Protein AF-A0A965MQT6-F1 (afdb_monomer_lite)

Foldseek 3Di:
DQPPQPAKEWEAEPPDPLRVVVVVLCVVPVVNVVRYDYDYQDQDPVPSHGDVVVVVLCVVLVDDDPAPGWMAHDSNPDIQHDPRVVVVSVVVVVVVVVVVVPDDDDPVVCPVPDDPVPPPPDPDPVCPPPVVVVDPPDDDPDPDDDDDDDDDDDDPDPDPVVVVVVVVVVVVVVVVVVPDDPDPDPPDFDQPPPPRDTDDD

Structure (mmCIF, N/CA/C/O backbone):
data_AF-A0A965MQT6-F1
#
_entry.id   AF-A0A965MQT6-F1
#
loop_
_atom_site.group_PDB
_atom_site.id
_atom_site.type_symbol
_atom_site.label_atom_id
_atom_site.label_alt_id
_atom_site.label_comp_id
_atom_site.label_asym_id
_atom_site.label_entity_id
_atom_site.label_seq_id
_atom_site.pdbx_PDB_ins_code
_atom_site.Cartn_x
_atom_site.Cartn_y
_atom_site.Cartn_z
_atom_site.occupancy
_atom_site.B_iso_or_equiv
_atom_site.auth_seq_id
_atom_site.auth_comp_id
_atom_site.auth_asym_id
_atom_site.auth_atom_id
_atom_site.pdbx_PDB_model_num
ATOM 1 N N . MET A 1 1 ? 10.937 -20.640 -11.759 1.00 45.28 1 MET A N 1
ATOM 2 C CA . MET A 1 1 ? 10.689 -19.194 -11.569 1.00 45.28 1 MET A CA 1
ATOM 3 C C . MET A 1 1 ? 9.285 -18.972 -10.988 1.00 45.28 1 MET A C 1
ATOM 5 O O . MET A 1 1 ? 8.482 -18.285 -11.592 1.00 45.28 1 MET A O 1
ATOM 9 N N . GLN A 1 2 ? 8.959 -19.598 -9.849 1.00 44.59 2 GLN A N 1
ATOM 10 C CA . GLN A 1 2 ? 7.618 -19.527 -9.230 1.00 44.59 2 GLN A CA 1
ATOM 11 C C . GLN A 1 2 ? 7.626 -18.850 -7.846 1.00 44.59 2 GLN A C 1
ATOM 13 O O . GLN A 1 2 ? 6.570 -18.665 -7.264 1.00 44.59 2 GLN A O 1
ATOM 18 N N . SER A 1 3 ? 8.789 -18.442 -7.323 1.00 53.69 3 SER A N 1
ATOM 19 C CA . SER A 1 3 ? 8.903 -17.891 -5.962 1.00 53.69 3 SER A CA 1
ATOM 20 C C . SER A 1 3 ? 8.876 -16.360 -5.885 1.00 53.69 3 SER A C 1
ATOM 22 O O . SER A 1 3 ? 8.921 -15.806 -4.795 1.00 53.69 3 SER A O 1
ATOM 24 N N . THR A 1 4 ? 8.849 -15.645 -7.014 1.00 57.25 4 THR A N 1
ATOM 25 C CA . THR A 1 4 ? 8.908 -14.169 -7.027 1.00 57.25 4 THR A CA 1
ATOM 26 C C . THR A 1 4 ? 7.553 -13.496 -6.820 1.00 57.25 4 THR A C 1
ATOM 28 O O . THR A 1 4 ? 7.528 -12.313 -6.500 1.00 57.25 4 THR A O 1
ATOM 31 N N . PHE A 1 5 ? 6.446 -14.233 -6.962 1.00 63.12 5 PHE A N 1
ATOM 32 C CA . PHE A 1 5 ? 5.081 -13.706 -6.826 1.00 63.12 5 PHE A CA 1
ATOM 33 C C . PHE A 1 5 ? 4.328 -14.227 -5.594 1.00 63.12 5 PHE A C 1
ATOM 35 O O . PHE A 1 5 ? 3.137 -13.977 -5.445 1.00 63.12 5 PHE A O 1
ATOM 42 N N . GLU A 1 6 ? 5.011 -14.933 -4.689 1.00 69.56 6 GLU A N 1
ATOM 43 C CA . GLU A 1 6 ? 4.422 -15.381 -3.416 1.00 69.56 6 GLU A CA 1
ATOM 44 C C . GLU A 1 6 ? 3.966 -14.192 -2.551 1.00 69.56 6 GLU A C 1
ATOM 46 O O . GLU A 1 6 ? 3.060 -14.300 -1.729 1.00 69.56 6 GLU A O 1
ATOM 51 N N . LYS A 1 7 ? 4.577 -13.029 -2.785 1.00 81.56 7 LYS A N 1
ATOM 52 C CA . LYS A 1 7 ? 4.224 -11.749 -2.186 1.00 81.56 7 LYS A CA 1
ATOM 53 C C . LYS A 1 7 ? 3.665 -10.805 -3.248 1.00 81.56 7 LYS A C 1
ATOM 55 O O . LYS A 1 7 ? 4.167 -10.818 -4.375 1.00 81.56 7 LYS A O 1
ATOM 60 N N . PRO A 1 8 ? 2.679 -9.960 -2.903 1.00 86.12 8 PRO A N 1
ATOM 61 C CA . PRO A 1 8 ? 2.163 -8.969 -3.832 1.00 86.12 8 PRO A CA 1
ATOM 62 C C . PRO A 1 8 ? 3.276 -8.007 -4.261 1.00 86.12 8 PRO A C 1
ATOM 64 O O . PRO A 1 8 ? 4.073 -7.536 -3.444 1.00 86.12 8 PRO A O 1
ATOM 67 N N . VAL A 1 9 ? 3.338 -7.720 -5.558 1.00 87.81 9 VAL A N 1
ATOM 68 C CA . VAL A 1 9 ? 4.377 -6.867 -6.143 1.00 87.81 9 VAL A CA 1
ATOM 69 C C . VAL A 1 9 ? 3.787 -5.494 -6.419 1.00 87.81 9 VAL A C 1
ATOM 71 O O . VAL A 1 9 ? 2.811 -5.371 -7.156 1.00 87.81 9 VAL A O 1
ATOM 74 N N . LEU A 1 10 ? 4.386 -4.460 -5.836 1.00 88.44 10 LEU A N 1
ATOM 75 C CA . LEU A 1 10 ? 4.066 -3.068 -6.109 1.00 88.44 10 LEU A CA 1
ATOM 76 C C . LEU A 1 10 ? 5.063 -2.506 -7.111 1.00 88.44 10 LEU A C 1
ATOM 78 O O . LEU A 1 10 ? 6.265 -2.429 -6.853 1.00 88.44 10 LEU A O 1
ATOM 82 N N . VAL A 1 11 ? 4.522 -2.039 -8.220 1.00 88.62 11 VAL A N 1
ATOM 83 C CA . VAL A 1 11 ? 5.253 -1.371 -9.278 1.00 88.62 11 VAL A CA 1
ATOM 84 C C . VAL A 1 11 ? 4.998 0.130 -9.148 1.00 88.62 11 VAL A C 1
ATOM 86 O O . VAL A 1 11 ? 3.849 0.577 -9.211 1.00 88.62 11 VAL A O 1
ATOM 89 N N . TYR A 1 12 ? 6.063 0.901 -8.920 1.00 89.31 12 TYR A N 1
ATOM 90 C CA . TYR A 1 12 ? 5.990 2.339 -8.656 1.00 89.31 12 TYR A CA 1
ATOM 91 C C . TYR A 1 12 ? 7.066 3.124 -9.422 1.00 89.31 12 TYR A C 1
ATOM 93 O O . TYR A 1 12 ? 7.976 2.549 -10.017 1.00 89.31 12 TYR A O 1
ATOM 101 N N . SER A 1 13 ? 6.916 4.447 -9.432 1.00 88.81 13 SER A N 1
ATOM 102 C CA . SER A 1 13 ? 7.854 5.411 -10.015 1.00 88.81 13 SER A CA 1
ATOM 103 C C . SER A 1 13 ? 7.934 6.630 -9.100 1.00 88.81 13 SER A C 1
ATOM 105 O O . SER A 1 13 ? 6.902 7.082 -8.591 1.00 88.81 13 SER A O 1
ATOM 107 N N . ASP A 1 14 ? 9.131 7.176 -8.901 1.00 85.25 14 ASP A N 1
ATOM 108 C CA . ASP A 1 14 ? 9.384 8.316 -8.017 1.00 85.25 14 ASP A CA 1
ATOM 109 C C . ASP A 1 14 ? 8.853 9.633 -8.608 1.00 85.25 14 ASP A C 1
ATOM 111 O O . ASP A 1 14 ? 8.497 10.560 -7.872 1.00 85.25 14 ASP A O 1
ATOM 115 N N . PHE A 1 15 ? 8.720 9.705 -9.937 1.00 85.81 15 PHE A N 1
ATOM 116 C CA . PHE A 1 15 ? 8.202 10.878 -10.650 1.00 85.81 15 PHE A CA 1
ATOM 117 C C . PHE A 1 15 ? 6.671 10.995 -10.614 1.00 85.81 15 PHE A C 1
ATOM 119 O O . PHE A 1 15 ? 6.122 12.045 -10.953 1.00 85.81 15 PHE A O 1
ATOM 126 N N . CYS A 1 16 ? 5.958 9.937 -10.221 1.00 86.38 16 CYS A N 1
ATOM 127 C CA . CYS A 1 16 ? 4.499 9.923 -10.213 1.00 86.38 16 CYS A CA 1
ATOM 128 C C . CYS A 1 16 ? 3.936 10.427 -8.874 1.00 86.38 16 CYS A C 1
ATOM 130 O O . CYS A 1 16 ? 4.157 9.830 -7.819 1.00 86.38 16 CYS A O 1
ATOM 132 N N . THR A 1 17 ? 3.122 11.485 -8.915 1.00 88.88 17 THR A N 1
ATOM 133 C CA . THR A 1 17 ? 2.460 12.057 -7.727 1.00 88.88 17 THR A CA 1
ATOM 134 C C . THR A 1 17 ? 1.514 11.063 -7.049 1.00 88.88 17 THR A C 1
ATOM 136 O O . THR A 1 17 ? 1.478 10.968 -5.823 1.00 88.88 17 THR A O 1
ATOM 139 N N . TYR A 1 18 ? 0.790 10.254 -7.828 1.00 89.69 18 TYR A N 1
ATOM 140 C CA . TYR A 1 18 ? -0.079 9.206 -7.288 1.00 89.69 18 TYR A CA 1
ATOM 141 C C . TYR A 1 18 ? 0.720 8.115 -6.567 1.00 89.69 18 TYR A C 1
ATOM 143 O O . TYR A 1 18 ? 0.281 7.621 -5.532 1.00 89.69 18 TYR A O 1
ATOM 151 N N . CYS A 1 19 ? 1.923 7.786 -7.049 1.00 87.88 19 CYS A N 1
ATOM 152 C CA . CYS A 1 19 ? 2.807 6.834 -6.373 1.00 87.88 19 CYS A CA 1
ATOM 153 C C . CYS A 1 19 ? 3.321 7.376 -5.039 1.00 87.88 19 CYS A C 1
ATOM 155 O O . CYS A 1 19 ? 3.399 6.625 -4.072 1.00 87.88 19 CYS A O 1
ATOM 157 N N . GLN A 1 20 ? 3.614 8.676 -4.958 1.00 89.56 20 GLN A N 1
ATOM 158 C CA . GLN A 1 20 ? 4.015 9.321 -3.705 1.00 89.56 20 GLN A CA 1
ATOM 159 C C . GLN A 1 20 ? 2.882 9.294 -2.672 1.00 89.56 20 GLN A C 1
ATOM 161 O O . GLN A 1 20 ? 3.111 8.945 -1.514 1.00 89.56 20 GLN A O 1
ATOM 166 N N . ASN A 1 21 ? 1.645 9.571 -3.096 1.00 90.12 21 ASN A N 1
ATOM 167 C CA . ASN A 1 21 ? 0.469 9.460 -2.228 1.00 90.12 21 ASN A CA 1
ATOM 168 C C . ASN A 1 21 ? 0.255 8.017 -1.753 1.00 90.12 21 ASN A C 1
ATOM 170 O O . ASN A 1 21 ? 0.011 7.775 -0.572 1.00 90.12 21 ASN A O 1
ATOM 174 N N . PHE A 1 22 ? 0.399 7.049 -2.658 1.00 89.69 22 PHE A N 1
ATOM 175 C CA . PHE A 1 22 ? 0.310 5.628 -2.335 1.00 89.69 22 PHE A CA 1
ATOM 176 C C . PHE A 1 22 ? 1.401 5.199 -1.340 1.00 89.69 22 PHE A C 1
ATOM 178 O O . PHE A 1 22 ? 1.128 4.490 -0.373 1.00 89.69 22 PHE A O 1
ATOM 185 N N . ALA A 1 23 ? 2.633 5.682 -1.521 1.00 88.00 23 ALA A N 1
ATOM 186 C CA . ALA A 1 23 ? 3.735 5.443 -0.598 1.00 88.00 23 ALA A CA 1
ATOM 187 C C . ALA A 1 23 ? 3.470 6.055 0.786 1.00 88.00 23 ALA A C 1
ATOM 189 O O . ALA A 1 23 ? 3.723 5.397 1.794 1.00 88.00 23 ALA A O 1
ATOM 190 N N . ALA A 1 24 ? 2.914 7.269 0.853 1.00 89.38 24 ALA A N 1
ATOM 191 C CA . ALA A 1 24 ? 2.539 7.905 2.114 1.00 89.38 24 ALA A CA 1
ATOM 192 C C . ALA A 1 24 ? 1.484 7.087 2.880 1.00 89.38 24 ALA A C 1
ATOM 194 O O . ALA A 1 24 ? 1.631 6.881 4.084 1.00 89.38 24 ALA A O 1
ATOM 195 N N . LEU A 1 25 ? 0.469 6.561 2.183 1.00 87.88 25 LEU A N 1
ATOM 196 C CA . LEU A 1 25 ? -0.537 5.668 2.771 1.00 87.88 25 LEU A CA 1
ATOM 197 C C . LEU A 1 25 ? 0.075 4.347 3.254 1.00 87.88 25 LEU A C 1
ATOM 199 O O . LEU A 1 25 ? -0.229 3.886 4.352 1.00 87.88 25 LEU A O 1
ATOM 203 N N . LEU A 1 26 ? 0.989 3.756 2.482 1.00 86.94 26 LEU A N 1
ATOM 204 C CA . LEU A 1 26 ? 1.680 2.530 2.885 1.00 86.94 26 LEU A CA 1
ATOM 205 C C . LEU A 1 26 ? 2.557 2.714 4.130 1.00 86.94 26 LEU A C 1
ATOM 207 O O . LEU A 1 26 ? 2.644 1.805 4.951 1.00 86.94 26 LEU A O 1
ATOM 211 N N . VAL A 1 27 ? 3.212 3.867 4.289 1.00 88.06 27 VAL A N 1
ATOM 212 C CA . VAL A 1 27 ? 4.050 4.156 5.468 1.00 88.06 27 VAL A CA 1
ATOM 213 C C . VAL A 1 27 ? 3.217 4.225 6.751 1.00 88.06 27 VAL A C 1
ATOM 215 O O . VAL A 1 27 ? 3.699 3.824 7.809 1.00 88.06 27 VAL A O 1
ATOM 218 N N . GLN A 1 28 ? 1.960 4.667 6.669 1.00 88.75 28 GLN A N 1
ATOM 219 C CA . GLN A 1 28 ? 1.046 4.686 7.817 1.00 88.75 28 GLN A CA 1
ATOM 220 C C . GLN A 1 28 ? 0.664 3.273 8.294 1.00 88.75 28 GLN A C 1
ATOM 222 O O . GLN A 1 28 ? 0.319 3.094 9.462 1.00 88.75 28 GLN A O 1
ATOM 227 N N . HIS A 1 29 ? 0.768 2.263 7.423 1.00 86.81 29 HIS A N 1
ATOM 228 C CA . HIS A 1 29 ? 0.383 0.878 7.698 1.00 86.81 29 HIS A CA 1
ATOM 229 C C . HIS A 1 29 ? 1.567 -0.091 7.495 1.00 86.81 29 HIS A C 1
ATOM 231 O O . HIS A 1 29 ? 1.622 -0.817 6.495 1.00 86.81 29 HIS A O 1
ATOM 237 N N . PRO A 1 30 ? 2.514 -0.160 8.455 1.00 84.06 30 PRO A N 1
ATOM 238 C CA . PRO A 1 30 ? 3.749 -0.938 8.309 1.00 84.06 30 PRO A CA 1
ATOM 239 C C . PRO A 1 30 ? 3.514 -2.448 8.151 1.00 84.06 30 PRO A C 1
ATOM 241 O O . PRO A 1 30 ? 4.303 -3.119 7.490 1.00 84.06 30 PRO A O 1
ATOM 244 N N . GLU A 1 31 ? 2.422 -2.976 8.713 1.00 84.31 31 GLU A N 1
ATOM 245 C CA . GLU A 1 31 ? 2.032 -4.392 8.608 1.00 84.31 31 GLU A CA 1
ATOM 246 C C . GLU A 1 31 ? 1.798 -4.812 7.151 1.00 84.31 31 GLU A C 1
ATOM 248 O O . GLU A 1 31 ? 2.265 -5.864 6.720 1.00 84.31 31 GLU A O 1
ATOM 253 N N . ILE A 1 32 ? 1.129 -3.957 6.373 1.00 83.88 32 ILE A N 1
ATOM 254 C CA . ILE A 1 32 ? 0.830 -4.221 4.963 1.00 83.88 32 ILE A CA 1
ATOM 255 C C . ILE A 1 32 ? 2.089 -3.970 4.120 1.00 83.88 32 ILE A C 1
ATOM 257 O O . ILE A 1 32 ? 2.408 -4.733 3.213 1.00 83.88 32 ILE A O 1
ATOM 261 N N . LEU A 1 33 ? 2.875 -2.944 4.466 1.00 83.38 33 LEU A N 1
ATOM 262 C CA . LEU A 1 33 ? 4.110 -2.592 3.762 1.00 83.38 33 LEU A CA 1
ATOM 263 C C . LEU A 1 33 ? 5.140 -3.733 3.728 1.00 83.38 33 LEU A C 1
ATOM 265 O O . LEU A 1 33 ? 5.806 -3.903 2.709 1.00 83.38 33 LEU A O 1
ATOM 269 N N . GLN A 1 34 ? 5.273 -4.510 4.807 1.00 82.75 34 GLN A N 1
ATOM 270 C CA . GLN A 1 34 ? 6.212 -5.642 4.877 1.00 82.75 34 GLN A CA 1
ATOM 271 C C . GLN A 1 34 ? 5.826 -6.817 3.967 1.00 82.75 34 GLN A C 1
ATOM 273 O O . GLN A 1 34 ? 6.667 -7.666 3.657 1.00 82.75 34 GLN A O 1
ATOM 278 N N . GLN A 1 35 ? 4.565 -6.875 3.540 1.00 83.81 35 GLN A N 1
ATOM 279 C CA . GLN A 1 35 ? 4.063 -7.936 2.676 1.00 83.81 35 GLN A CA 1
ATOM 280 C C . GLN A 1 35 ? 4.374 -7.670 1.201 1.00 83.81 35 GLN A C 1
ATOM 282 O O . GLN A 1 35 ? 4.434 -8.627 0.436 1.00 83.81 35 GLN A O 1
ATOM 287 N N . PHE A 1 36 ? 4.632 -6.420 0.796 1.00 84.56 36 PHE A N 1
ATOM 288 C CA . PHE A 1 36 ? 4.914 -6.094 -0.604 1.00 84.56 36 PHE A CA 1
ATOM 289 C C . PHE A 1 36 ? 6.383 -6.231 -0.985 1.00 84.56 36 PHE A C 1
ATOM 291 O O . PHE A 1 36 ? 7.289 -5.814 -0.261 1.00 84.56 36 PHE A O 1
ATOM 298 N N . VAL A 1 37 ? 6.603 -6.689 -2.215 1.00 86.50 37 VAL A N 1
ATOM 299 C CA . VAL A 1 37 ? 7.857 -6.487 -2.945 1.00 86.50 37 VAL A CA 1
ATOM 300 C C . VAL A 1 37 ? 7.712 -5.219 -3.780 1.00 86.50 37 VAL A C 1
ATOM 302 O O . VAL A 1 37 ? 6.790 -5.115 -4.581 1.00 86.50 37 VAL A O 1
ATOM 305 N N . LYS A 1 38 ? 8.599 -4.240 -3.593 1.00 87.12 38 LYS A N 1
ATOM 306 C CA . LYS A 1 38 ? 8.527 -2.948 -4.288 1.00 87.12 38 LYS A CA 1
ATOM 307 C C . LYS A 1 38 ? 9.536 -2.906 -5.425 1.00 87.12 38 LYS A C 1
ATOM 309 O O . LYS A 1 38 ? 10.698 -3.249 -5.219 1.00 87.12 38 LYS A O 1
ATOM 314 N N . ILE A 1 39 ? 9.101 -2.466 -6.597 1.00 85.88 39 ILE A N 1
ATOM 315 C CA . ILE A 1 39 ? 9.939 -2.376 -7.791 1.00 85.88 39 ILE A CA 1
ATOM 316 C C . ILE A 1 39 ? 9.772 -0.996 -8.399 1.00 85.88 39 ILE A C 1
ATOM 318 O O . ILE A 1 39 ? 8.663 -0.599 -8.762 1.00 85.88 39 ILE A O 1
ATOM 322 N N . ASN A 1 40 ? 10.894 -0.291 -8.503 1.00 86.94 40 ASN A N 1
ATOM 323 C CA . ASN A 1 40 ? 10.958 0.981 -9.195 1.00 86.94 40 ASN A CA 1
ATOM 324 C C . ASN A 1 40 ? 11.138 0.739 -10.707 1.00 86.94 40 ASN A C 1
ATOM 326 O O . ASN A 1 40 ? 11.924 -0.123 -11.104 1.00 86.94 40 ASN A O 1
ATOM 330 N N . ILE A 1 41 ? 10.396 1.470 -11.542 1.00 84.62 41 ILE A N 1
ATOM 331 C CA . ILE A 1 41 ? 10.503 1.443 -13.014 1.00 84.62 41 ILE A CA 1
ATOM 332 C C . ILE A 1 41 ? 11.298 2.639 -13.559 1.00 84.62 41 ILE A C 1
ATOM 334 O O . ILE A 1 41 ? 11.440 2.791 -14.776 1.00 84.62 41 ILE A O 1
ATOM 338 N N . ASP A 1 42 ? 11.777 3.521 -12.689 1.00 81.56 42 ASP A N 1
ATOM 339 C CA . ASP A 1 42 ? 12.504 4.708 -13.108 1.00 81.56 42 ASP A CA 1
ATOM 340 C C . ASP A 1 42 ? 13.769 4.350 -13.887 1.00 81.56 42 ASP A C 1
ATOM 342 O O . ASP A 1 42 ? 14.362 3.280 -13.737 1.00 81.56 42 ASP A O 1
ATOM 346 N N . ILE A 1 43 ? 14.141 5.254 -14.789 1.00 78.62 43 ILE A N 1
ATOM 347 C CA . ILE A 1 43 ? 15.320 5.086 -15.627 1.00 78.62 43 ILE A CA 1
ATOM 348 C C . ILE A 1 43 ? 16.545 5.342 -14.758 1.00 78.62 43 ILE A C 1
ATOM 350 O O . ILE A 1 43 ? 16.698 6.431 -14.199 1.00 78.62 43 ILE A O 1
ATOM 354 N N . ASP A 1 44 ? 17.438 4.359 -14.690 1.00 76.38 44 ASP A N 1
ATOM 355 C CA . ASP A 1 44 ? 18.718 4.534 -14.024 1.00 76.38 44 ASP A CA 1
ATOM 356 C C . ASP A 1 44 ? 19.554 5.552 -14.810 1.00 76.38 44 ASP A C 1
ATOM 358 O O . ASP A 1 44 ? 19.887 5.344 -15.978 1.00 76.38 44 ASP A O 1
ATOM 362 N N . LEU A 1 45 ? 19.931 6.655 -14.159 1.00 72.06 45 LEU A N 1
ATOM 363 C CA . LEU A 1 45 ? 20.728 7.738 -14.759 1.00 72.06 45 LEU A CA 1
ATOM 364 C C . LEU A 1 45 ? 22.081 7.253 -15.313 1.00 72.06 45 LEU A C 1
ATOM 366 O O . LEU A 1 45 ? 22.653 7.886 -16.197 1.00 72.06 45 LEU A O 1
ATOM 370 N N . SER A 1 46 ? 22.591 6.139 -14.788 1.00 73.25 46 SER A N 1
ATOM 371 C CA . SER A 1 46 ? 23.886 5.548 -15.133 1.00 73.25 46 SER A CA 1
ATOM 372 C C . SER A 1 46 ? 23.851 4.759 -16.444 1.00 73.25 46 SER A C 1
ATOM 374 O O . SER A 1 46 ? 24.798 4.804 -17.224 1.00 73.25 46 SER A O 1
ATOM 376 N N . THR A 1 47 ? 22.775 4.006 -16.666 1.00 74.69 47 THR A N 1
ATOM 377 C CA . THR A 1 47 ? 22.620 3.050 -17.773 1.00 74.69 47 THR A CA 1
ATOM 378 C C . THR A 1 47 ? 21.671 3.563 -18.849 1.00 74.69 47 THR A C 1
ATOM 380 O O . THR A 1 47 ? 21.723 3.076 -19.971 1.00 74.69 47 THR A O 1
ATOM 383 N N . GLY A 1 48 ? 20.818 4.545 -18.536 1.00 72.50 48 GLY A N 1
ATOM 384 C CA . GLY A 1 48 ? 19.803 5.076 -19.452 1.00 72.50 48 GLY A CA 1
ATOM 385 C C . GLY A 1 48 ? 18.660 4.098 -19.749 1.00 72.50 48 GLY A C 1
ATOM 386 O O . GLY A 1 48 ? 17.723 4.450 -20.463 1.00 72.50 48 GLY A O 1
ATOM 387 N N . ASP A 1 49 ? 18.715 2.903 -19.162 1.00 74.69 49 ASP A N 1
ATOM 388 C CA . ASP A 1 49 ? 17.771 1.814 -19.352 1.00 74.69 49 ASP A CA 1
ATOM 389 C C . ASP A 1 49 ? 16.929 1.596 -18.095 1.00 74.69 49 ASP A C 1
ATOM 391 O O . ASP A 1 49 ? 17.344 1.877 -16.968 1.00 74.69 49 ASP A O 1
ATOM 395 N N . ARG A 1 50 ? 15.723 1.061 -18.298 1.00 80.38 50 ARG A N 1
ATOM 396 C CA . ARG A 1 50 ? 14.868 0.604 -17.199 1.00 80.38 50 ARG A CA 1
ATOM 397 C C . ARG A 1 50 ? 15.411 -0.698 -16.601 1.00 80.38 50 ARG A C 1
ATOM 399 O O . ARG A 1 50 ? 15.970 -1.510 -17.347 1.00 80.38 50 ARG A O 1
ATOM 406 N N . PRO A 1 51 ? 15.172 -0.958 -15.306 1.00 80.69 51 PRO A N 1
ATOM 407 C CA . PRO A 1 51 ? 15.618 -2.183 -14.655 1.00 80.69 51 PRO A CA 1
ATOM 408 C C . PRO A 1 51 ? 15.151 -3.441 -15.398 1.00 80.69 51 PRO A C 1
ATOM 410 O O . PRO A 1 51 ? 13.975 -3.572 -15.741 1.00 80.69 51 PRO A O 1
ATOM 413 N N . GLN A 1 52 ? 16.055 -4.408 -15.598 1.00 80.62 52 GLN A N 1
ATOM 414 C CA . GLN A 1 52 ? 15.744 -5.671 -16.291 1.00 80.62 52 GLN A CA 1
ATOM 415 C C . GLN A 1 52 ? 14.601 -6.447 -15.619 1.00 80.62 52 GLN A C 1
ATOM 417 O O . GLN A 1 52 ? 13.757 -7.020 -16.306 1.00 80.62 52 GLN A O 1
ATOM 422 N N . MET A 1 53 ? 14.501 -6.340 -14.291 1.00 79.25 53 MET A N 1
ATOM 423 C CA . MET A 1 53 ? 13.415 -6.904 -13.485 1.00 79.25 53 MET A CA 1
ATOM 424 C C . MET A 1 53 ? 12.020 -6.495 -13.979 1.00 79.25 53 MET A C 1
ATOM 426 O O . MET A 1 53 ? 11.084 -7.285 -13.892 1.00 79.25 53 MET A O 1
ATOM 430 N N . PHE A 1 54 ? 11.864 -5.283 -14.523 1.00 81.69 54 PHE A N 1
ATOM 431 C CA . PHE A 1 54 ? 10.590 -4.826 -15.078 1.00 81.69 54 PHE A CA 1
ATOM 432 C C . PHE A 1 54 ? 10.222 -5.577 -16.364 1.00 81.69 54 PHE A C 1
ATOM 434 O O . PHE A 1 54 ? 9.073 -5.982 -16.539 1.00 81.69 54 PHE A O 1
ATOM 441 N N . TYR A 1 55 ? 11.194 -5.807 -17.249 1.00 82.81 55 TYR A N 1
ATOM 442 C CA . TYR A 1 55 ? 10.972 -6.568 -18.480 1.00 82.81 55 TYR A CA 1
ATOM 443 C C . TYR A 1 55 ? 10.701 -8.043 -18.196 1.00 82.81 55 TYR A C 1
ATOM 445 O O . TYR A 1 55 ? 9.846 -8.645 -18.844 1.00 82.81 55 TYR A O 1
ATOM 453 N N . ASP A 1 56 ? 11.391 -8.618 -17.214 1.00 83.44 56 ASP A N 1
ATOM 454 C CA . ASP A 1 56 ? 11.163 -10.000 -16.795 1.00 83.44 56 ASP A CA 1
ATOM 455 C C . ASP A 1 56 ? 9.771 -10.171 -16.180 1.00 83.44 56 ASP A C 1
ATOM 457 O O . ASP A 1 56 ? 9.086 -11.152 -16.471 1.00 83.44 56 ASP A O 1
ATOM 461 N N . LEU A 1 57 ? 9.299 -9.178 -15.420 1.00 81.44 57 LEU A N 1
ATOM 462 C CA . LEU A 1 57 ? 7.928 -9.149 -14.916 1.00 81.44 57 LEU A CA 1
ATOM 463 C C . LEU A 1 57 ? 6.887 -9.052 -16.025 1.00 81.44 57 LEU A C 1
ATOM 465 O O . LEU A 1 57 ? 5.921 -9.809 -16.005 1.00 81.44 57 LEU A O 1
ATOM 469 N N . GLN A 1 58 ? 7.080 -8.165 -17.002 1.00 81.94 58 GLN A N 1
ATOM 470 C CA . GLN A 1 58 ? 6.158 -8.055 -18.135 1.00 81.94 58 GLN A CA 1
ATOM 471 C C . GLN A 1 58 ? 6.075 -9.358 -18.934 1.00 81.94 58 GLN A C 1
ATOM 473 O O . GLN A 1 58 ? 4.985 -9.766 -19.3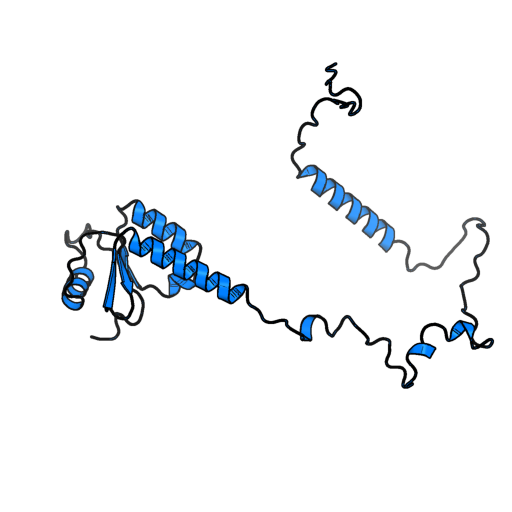23 1.00 81.94 58 GLN A O 1
ATOM 478 N N . LYS A 1 59 ? 7.209 -10.040 -19.138 1.00 83.19 59 LYS A N 1
ATOM 479 C CA . LYS A 1 59 ? 7.242 -11.352 -19.798 1.00 83.19 59 LYS A CA 1
ATOM 480 C C . LYS A 1 59 ? 6.555 -12.435 -18.972 1.00 83.19 59 LYS A C 1
ATOM 482 O O . LYS A 1 59 ? 5.895 -13.294 -19.541 1.00 83.19 59 LYS A O 1
ATOM 487 N N . ALA A 1 60 ? 6.727 -12.414 -17.652 1.00 81.56 60 ALA A N 1
ATOM 488 C CA . ALA A 1 60 ? 6.136 -13.408 -16.762 1.00 81.56 60 ALA A CA 1
ATOM 489 C C . ALA A 1 60 ? 4.614 -13.251 -16.621 1.00 81.56 60 ALA A C 1
ATOM 491 O O . ALA A 1 60 ? 3.918 -14.250 -16.473 1.00 81.56 60 ALA A O 1
ATOM 492 N N . LEU A 1 61 ? 4.110 -12.015 -16.667 1.00 78.25 61 LEU A N 1
ATOM 493 C CA . LEU A 1 61 ? 2.684 -11.701 -16.532 1.00 78.25 61 LEU A CA 1
ATOM 494 C C . LEU A 1 61 ? 1.927 -11.722 -17.867 1.00 78.25 61 LEU A C 1
ATOM 496 O O . LEU A 1 61 ? 0.703 -11.665 -17.856 1.00 78.25 61 LEU A O 1
ATOM 500 N N . ASP A 1 62 ? 2.642 -11.749 -18.997 1.00 80.06 62 ASP A N 1
ATOM 501 C CA . ASP A 1 62 ? 2.095 -11.561 -20.353 1.00 80.06 62 ASP A CA 1
ATOM 502 C C . ASP A 1 62 ? 1.170 -10.327 -20.462 1.00 80.06 62 ASP A C 1
ATOM 504 O O . ASP A 1 62 ? 0.222 -10.269 -21.245 1.00 80.06 62 ASP A O 1
ATOM 508 N N . PHE A 1 63 ? 1.439 -9.312 -19.633 1.00 79.19 63 PHE A N 1
ATOM 509 C CA . PHE A 1 63 ? 0.640 -8.099 -19.524 1.00 79.19 63 PHE A CA 1
ATOM 510 C C . PHE A 1 63 ? 1.527 -6.864 -19.630 1.00 79.19 63 PHE A C 1
ATOM 512 O O . PHE A 1 63 ? 2.543 -6.713 -18.942 1.00 79.19 63 PHE A O 1
ATOM 519 N N . LYS A 1 64 ? 1.110 -5.929 -20.485 1.00 82.19 64 LYS A N 1
ATOM 520 C CA . LYS A 1 64 ? 1.804 -4.659 -20.662 1.00 82.19 64 LYS A CA 1
ATOM 521 C C . LYS A 1 64 ? 1.303 -3.646 -19.639 1.00 82.19 64 LYS A C 1
ATOM 523 O O . LYS A 1 64 ? 0.253 -3.041 -19.816 1.00 82.19 64 LYS A O 1
ATOM 528 N N . ILE A 1 65 ? 2.111 -3.408 -18.611 1.00 81.00 65 ILE A N 1
ATOM 529 C CA . ILE A 1 65 ? 1.864 -2.348 -17.627 1.00 81.00 65 ILE A CA 1
ATOM 530 C C . ILE A 1 65 ? 2.014 -0.984 -18.321 1.00 81.00 65 ILE A C 1
ATOM 532 O O . ILE A 1 65 ? 3.128 -0.583 -18.670 1.00 81.00 65 ILE A O 1
ATOM 536 N N . SER A 1 66 ? 0.896 -0.295 -18.559 1.00 80.81 66 SER A N 1
ATOM 537 C CA . SER A 1 66 ? 0.848 1.048 -19.158 1.00 80.81 66 SER A CA 1
ATOM 538 C C . SER A 1 66 ? 0.806 2.173 -18.126 1.00 80.81 66 SER A C 1
ATOM 540 O O . SER A 1 66 ? 1.181 3.298 -18.449 1.00 80.81 66 SER A O 1
ATOM 542 N N . GLU A 1 67 ? 0.370 1.877 -16.900 1.00 83.88 67 GLU A N 1
ATOM 543 C CA . GLU A 1 67 ? 0.074 2.863 -15.857 1.00 83.88 67 GLU A CA 1
ATOM 544 C C . GLU A 1 67 ? 0.722 2.491 -14.516 1.00 83.88 67 GLU A C 1
ATOM 546 O O . GLU A 1 67 ? 1.062 1.334 -14.260 1.00 83.88 67 GLU A O 1
ATOM 551 N N . VAL A 1 68 ? 0.932 3.493 -13.660 1.00 85.12 68 VAL A N 1
ATOM 552 C CA . VAL A 1 68 ? 1.610 3.369 -12.360 1.00 85.12 68 VAL A CA 1
ATOM 553 C C . VAL A 1 68 ? 0.895 4.304 -11.368 1.00 85.12 68 VAL A C 1
ATOM 555 O O . VAL A 1 68 ? 0.658 5.459 -11.734 1.00 85.12 68 VAL A O 1
ATOM 558 N N . PRO A 1 69 ? 0.546 3.886 -10.134 1.00 88.12 69 PRO A N 1
ATOM 559 C CA . PRO A 1 69 ? 0.913 2.642 -9.447 1.00 88.12 69 PRO A CA 1
ATOM 560 C C . PRO A 1 69 ? 0.143 1.414 -9.943 1.00 88.12 69 PRO A C 1
ATOM 562 O O . PRO A 1 69 ? -1.049 1.494 -10.233 1.00 88.12 69 PRO A O 1
ATOM 565 N N . THR A 1 70 ? 0.834 0.274 -10.008 1.00 89.12 70 THR A N 1
ATOM 566 C CA . THR A 1 70 ? 0.242 -1.025 -10.364 1.00 89.12 70 THR A CA 1
ATOM 567 C C . THR A 1 70 ? 0.603 -2.063 -9.309 1.00 89.12 70 THR A C 1
ATOM 569 O O . THR A 1 70 ? 1.759 -2.151 -8.892 1.00 89.12 70 THR A O 1
ATOM 572 N N . ILE A 1 71 ? -0.378 -2.851 -8.875 1.00 87.62 71 ILE A N 1
ATOM 573 C CA . ILE A 1 71 ? -0.196 -3.936 -7.909 1.00 87.62 71 ILE A CA 1
ATOM 574 C C . ILE A 1 71 ? -0.495 -5.254 -8.602 1.00 87.62 71 ILE A C 1
ATOM 576 O O . ILE A 1 71 ? -1.515 -5.403 -9.268 1.00 87.62 71 ILE A O 1
ATOM 580 N N . VAL A 1 72 ? 0.383 -6.225 -8.402 1.00 86.56 72 VAL A N 1
ATOM 581 C CA . VAL A 1 72 ? 0.190 -7.599 -8.851 1.00 86.56 72 VAL A CA 1
ATOM 582 C C . VAL A 1 72 ? -0.100 -8.464 -7.629 1.00 86.56 72 VAL A C 1
ATOM 584 O O . VAL A 1 72 ? 0.717 -8.525 -6.708 1.00 86.56 72 VAL A O 1
ATOM 587 N N . VAL A 1 73 ? -1.267 -9.108 -7.613 1.00 83.25 73 VAL A N 1
ATOM 588 C CA . VAL A 1 73 ? -1.796 -9.901 -6.489 1.00 83.25 73 VAL A CA 1
ATOM 589 C C . VAL A 1 73 ? -2.007 -11.360 -6.926 1.00 83.25 73 VAL A C 1
ATOM 591 O O . VAL A 1 73 ? -2.048 -11.662 -8.121 1.00 83.25 73 VAL A O 1
ATOM 594 N N . ASP A 1 74 ? -2.092 -12.274 -5.954 1.00 76.88 74 ASP A N 1
ATOM 595 C CA . ASP A 1 74 ? -2.361 -13.709 -6.131 1.00 76.88 74 ASP A CA 1
ATOM 596 C C . ASP A 1 74 ? -1.437 -14.388 -7.142 1.00 76.88 74 ASP A C 1
ATOM 598 O O . ASP A 1 74 ? -1.861 -14.977 -8.134 1.00 76.88 74 ASP A O 1
ATOM 602 N N . SER A 1 75 ? -0.131 -14.299 -6.888 1.00 72.31 75 SER A N 1
ATOM 603 C CA . SER A 1 75 ? 0.883 -14.969 -7.706 1.00 72.31 75 SER A CA 1
ATOM 604 C C . SER A 1 75 ? 0.880 -14.577 -9.192 1.00 72.31 75 SER A C 1
ATOM 606 O O . SER A 1 75 ? 1.311 -15.362 -10.034 1.00 72.31 75 SER A O 1
ATOM 608 N N . GLY A 1 76 ? 0.414 -13.368 -9.522 1.00 70.44 76 GLY A N 1
ATOM 609 C CA . GLY A 1 76 ? 0.392 -12.872 -10.900 1.00 70.44 76 GLY A CA 1
ATOM 610 C C . GLY A 1 76 ? -0.936 -13.041 -11.631 1.00 70.44 76 GLY A C 1
ATOM 611 O O . GLY A 1 76 ? -0.990 -12.764 -12.824 1.00 70.44 76 GLY A O 1
ATOM 612 N N . GLN A 1 77 ? -2.002 -13.475 -10.951 1.00 76.44 77 GLN A N 1
ATOM 613 C CA . GLN A 1 77 ? -3.321 -13.629 -11.577 1.00 76.44 77 GLN A CA 1
ATOM 614 C C . GLN A 1 77 ? -4.061 -12.303 -11.756 1.00 76.44 77 GLN A C 1
ATOM 616 O O . GLN A 1 77 ? -4.763 -12.129 -12.751 1.00 76.44 77 GLN A O 1
ATOM 621 N N . TYR A 1 78 ? -3.899 -11.369 -10.817 1.00 82.25 78 TYR A N 1
ATOM 622 C CA . TYR A 1 78 ? -4.595 -10.086 -10.855 1.00 82.25 78 TYR A CA 1
ATOM 623 C C . TYR A 1 78 ? -3.603 -8.937 -10.935 1.00 82.25 78 TYR A C 1
ATOM 625 O O . TYR A 1 78 ? -2.749 -8.773 -10.062 1.00 82.25 78 TYR A O 1
ATOM 633 N N . VAL A 1 79 ? -3.746 -8.125 -11.982 1.00 86.06 79 VAL A N 1
ATOM 634 C CA . VAL A 1 79 ? -3.008 -6.875 -12.159 1.00 86.06 79 VAL A CA 1
ATOM 635 C C . VAL A 1 79 ? -3.986 -5.729 -11.964 1.00 86.06 79 VAL A C 1
ATOM 637 O O . VAL A 1 79 ? -4.890 -5.539 -12.769 1.00 86.06 79 VAL A O 1
ATOM 640 N N . LEU A 1 80 ? -3.811 -4.992 -10.873 1.00 87.19 80 LEU A N 1
ATOM 641 C CA . LEU A 1 80 ? -4.647 -3.859 -10.498 1.00 87.19 80 LEU A CA 1
ATOM 642 C C . LEU A 1 80 ? -3.901 -2.574 -10.831 1.00 87.19 80 LEU A C 1
ATOM 644 O O . LEU A 1 80 ? -2.820 -2.323 -10.293 1.00 87.19 80 LEU A O 1
ATOM 648 N N . THR A 1 81 ? -4.473 -1.760 -11.708 1.00 87.75 81 THR A N 1
ATOM 649 C CA . THR A 1 81 ? -3.849 -0.528 -12.204 1.00 87.75 81 THR A CA 1
ATOM 650 C C . THR A 1 81 ? -4.545 0.707 -11.639 1.00 87.75 81 THR A C 1
ATOM 652 O O . THR A 1 81 ? -5.774 0.762 -11.577 1.00 87.75 81 THR A O 1
ATOM 655 N N . GLY A 1 82 ? -3.773 1.724 -11.248 1.00 84.44 82 GLY A N 1
ATOM 656 C CA . GLY A 1 82 ? -4.298 3.052 -10.927 1.00 84.44 82 GLY A CA 1
ATOM 657 C C . GLY A 1 82 ? -5.331 3.040 -9.796 1.00 84.44 82 GLY A C 1
ATOM 658 O O . GLY A 1 82 ? -5.011 2.707 -8.658 1.00 84.44 82 GLY A O 1
ATOM 659 N N . GLU A 1 83 ? -6.577 3.420 -10.094 1.00 87.12 83 GLU A N 1
ATOM 660 C CA . GLU A 1 83 ? -7.666 3.518 -9.106 1.00 87.12 83 GLU A CA 1
ATOM 661 C C . GLU A 1 83 ? -7.968 2.177 -8.418 1.00 87.12 83 GLU A C 1
ATOM 663 O O . GLU A 1 83 ? -8.252 2.132 -7.219 1.00 87.12 83 GLU A O 1
ATOM 668 N N . GLU A 1 84 ? -7.865 1.068 -9.148 1.00 88.06 84 GLU A N 1
ATOM 669 C CA . GLU A 1 84 ? -8.118 -0.267 -8.600 1.00 88.06 84 GLU A CA 1
ATOM 670 C C . GLU A 1 84 ? -7.069 -0.659 -7.556 1.00 88.06 84 GLU A C 1
ATOM 672 O O . GLU A 1 84 ? -7.399 -1.283 -6.545 1.00 88.06 84 GLU A O 1
ATOM 677 N N . ALA A 1 85 ? -5.822 -0.216 -7.746 1.00 88.88 85 ALA A N 1
ATOM 678 C CA . ALA A 1 85 ? -4.750 -0.410 -6.778 1.00 88.88 85 ALA A CA 1
ATOM 679 C C . ALA A 1 85 ? -5.043 0.320 -5.454 1.00 88.88 85 ALA A C 1
ATOM 681 O O . ALA A 1 85 ? -4.816 -0.237 -4.378 1.00 88.88 85 ALA A O 1
ATOM 682 N N . PHE A 1 86 ? -5.602 1.534 -5.515 1.00 90.50 86 PHE A N 1
ATOM 683 C CA . PHE A 1 86 ? -6.022 2.274 -4.319 1.00 90.50 86 PHE A CA 1
ATOM 684 C C . PHE A 1 86 ? -7.202 1.605 -3.614 1.00 90.50 86 PHE A C 1
ATOM 686 O O . PHE A 1 86 ? -7.139 1.392 -2.404 1.00 90.50 86 PHE A O 1
ATOM 693 N N . LYS A 1 87 ? -8.242 1.208 -4.359 1.00 90.69 87 LYS A N 1
ATOM 694 C CA . LYS A 1 87 ? -9.404 0.498 -3.794 1.00 90.69 87 LYS A CA 1
ATOM 695 C C . LYS A 1 87 ? -8.992 -0.778 -3.072 1.00 90.69 87 LYS A C 1
ATOM 697 O O . LYS A 1 87 ? -9.492 -1.073 -1.987 1.00 90.69 87 LYS A O 1
ATOM 702 N N . TRP A 1 88 ? -8.065 -1.528 -3.660 1.00 89.75 88 TRP A N 1
ATOM 703 C CA . TRP A 1 88 ? -7.557 -2.746 -3.050 1.00 89.75 88 TRP A CA 1
ATOM 704 C C . TRP A 1 88 ? -6.735 -2.462 -1.785 1.00 89.75 88 TRP A C 1
ATOM 706 O O . TRP A 1 88 ? -6.914 -3.149 -0.781 1.00 89.75 88 TRP A O 1
ATOM 716 N N . LEU A 1 89 ? -5.903 -1.416 -1.777 1.00 88.06 89 LEU A N 1
ATOM 717 C CA . LEU A 1 89 ? -5.167 -1.011 -0.576 1.00 88.06 89 LEU A CA 1
ATOM 718 C C . LEU A 1 89 ? -6.112 -0.581 0.560 1.00 88.06 89 LEU A C 1
ATOM 720 O O . LEU A 1 89 ? -5.940 -1.015 1.698 1.00 88.06 89 LEU A O 1
ATOM 724 N N . GLU A 1 90 ? -7.144 0.208 0.262 1.00 89.88 90 GLU A N 1
ATOM 725 C CA . GLU A 1 90 ? -8.167 0.589 1.245 1.00 89.88 90 GLU A CA 1
ATOM 726 C C . GLU A 1 90 ? -8.909 -0.626 1.809 1.00 89.88 90 GLU A C 1
ATOM 728 O O . GLU A 1 90 ? -9.177 -0.690 3.011 1.00 89.88 90 GLU A O 1
ATOM 733 N N . TYR A 1 91 ? -9.224 -1.602 0.955 1.00 89.62 91 TYR A N 1
ATOM 734 C CA . TYR A 1 91 ? -9.843 -2.853 1.379 1.00 89.62 91 TYR A CA 1
ATOM 735 C C . TYR A 1 91 ? -8.950 -3.623 2.362 1.00 89.62 91 TYR A C 1
ATOM 737 O O . TYR A 1 91 ? -9.434 -4.065 3.404 1.00 89.62 91 TYR A O 1
ATOM 745 N N . GLN A 1 92 ? -7.645 -3.726 2.090 1.00 85.88 92 GLN A N 1
ATOM 746 C CA . GLN A 1 92 ? -6.700 -4.389 2.998 1.00 85.88 92 GLN A CA 1
ATOM 747 C C . GLN A 1 92 ? -6.585 -3.673 4.349 1.00 85.88 92 GLN A C 1
ATOM 749 O O . GLN A 1 92 ? -6.548 -4.324 5.394 1.00 85.88 92 GLN A O 1
ATOM 754 N N . ILE A 1 93 ? -6.587 -2.336 4.350 1.00 87.56 93 ILE A N 1
ATOM 755 C CA . ILE A 1 93 ? -6.574 -1.548 5.590 1.00 87.56 93 ILE A CA 1
ATOM 756 C C . ILE A 1 93 ? -7.837 -1.811 6.414 1.00 87.56 93 ILE A C 1
ATOM 758 O O . ILE A 1 93 ? -7.740 -2.074 7.614 1.00 87.56 93 ILE A O 1
ATOM 762 N N . LYS A 1 94 ? -9.017 -1.773 5.782 1.00 86.94 94 LYS A N 1
ATOM 763 C CA . LYS A 1 94 ? -10.296 -2.033 6.461 1.00 86.94 94 LYS A CA 1
ATOM 764 C C . LYS A 1 94 ? -10.349 -3.442 7.037 1.00 86.94 94 LYS A C 1
ATOM 766 O O . LYS A 1 94 ? -10.707 -3.604 8.199 1.00 86.94 94 LYS A O 1
ATOM 771 N N . LYS A 1 95 ? -9.911 -4.443 6.270 1.00 84.94 95 LYS A N 1
ATOM 772 C CA . LYS A 1 95 ? -9.848 -5.833 6.730 1.00 84.94 95 LYS A CA 1
ATOM 773 C C . LYS A 1 95 ? -8.979 -5.981 7.985 1.00 84.94 95 LYS A C 1
ATOM 775 O O . LYS A 1 95 ? -9.410 -6.587 8.961 1.00 84.94 95 LYS A O 1
ATOM 780 N N . GLY A 1 96 ? -7.792 -5.369 7.998 1.00 76.94 96 GLY A N 1
ATOM 781 C CA . GLY A 1 96 ? -6.910 -5.390 9.171 1.00 76.94 96 GLY A CA 1
ATOM 782 C C . GLY A 1 96 ? -7.480 -4.658 10.397 1.00 76.94 96 GLY A C 1
ATOM 783 O O . GLY A 1 96 ? -7.161 -5.011 11.532 1.00 76.94 96 GLY A O 1
ATOM 784 N N . GLN A 1 97 ? -8.334 -3.648 10.199 1.00 75.06 97 GLN A N 1
ATOM 785 C CA . GLN A 1 97 ? -9.042 -2.968 1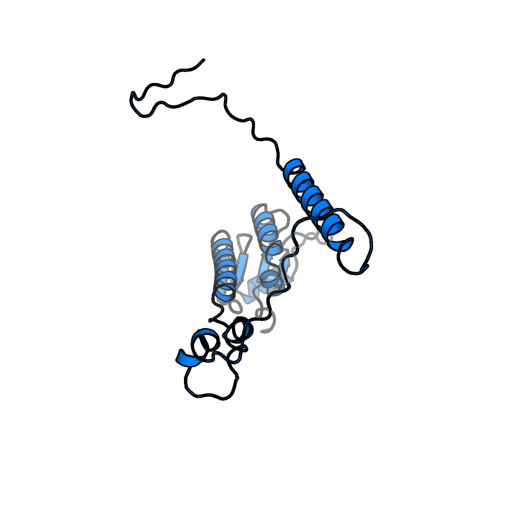1.292 1.00 75.06 97 GLN A CA 1
ATOM 786 C C . GLN A 1 97 ? -10.191 -3.811 11.852 1.00 75.06 97 GLN A C 1
ATOM 788 O O . GLN A 1 97 ? -10.348 -3.890 13.071 1.00 75.06 97 GLN A O 1
ATOM 793 N N . GLU A 1 98 ? -10.967 -4.463 10.987 1.00 70.50 98 GLU A N 1
ATOM 794 C CA . GLU A 1 98 ? -12.070 -5.333 11.401 1.00 70.50 98 GLU A CA 1
ATOM 795 C C . GLU A 1 98 ? -11.567 -6.501 12.259 1.00 70.50 98 GLU A C 1
ATOM 797 O O . GLU A 1 98 ? -12.106 -6.730 13.344 1.00 70.50 98 GLU A O 1
ATOM 802 N N . GLU A 1 99 ? -10.469 -7.152 11.856 1.00 64.69 99 GLU A N 1
ATOM 803 C CA . GLU A 1 99 ? -9.833 -8.229 12.631 1.00 64.69 99 GLU A CA 1
ATOM 804 C C . GLU A 1 99 ? -9.345 -7.764 14.016 1.00 64.69 99 GLU A C 1
ATOM 806 O O . GLU A 1 99 ? -9.425 -8.516 14.986 1.00 64.69 99 GLU A O 1
ATOM 811 N N . LYS A 1 100 ? -8.897 -6.507 14.149 1.00 64.44 100 LYS A N 1
ATOM 812 C CA . LYS A 1 100 ? -8.503 -5.927 15.447 1.00 64.44 100 LYS A CA 1
ATOM 813 C C . LYS A 1 100 ? -9.701 -5.550 16.324 1.00 64.44 100 LYS A C 1
ATOM 815 O O . LYS A 1 100 ? -9.584 -5.568 17.545 1.00 64.44 100 LYS A O 1
ATOM 820 N N . SER A 1 101 ? -10.838 -5.198 15.724 1.00 60.84 101 SER A N 1
ATOM 821 C CA . SER A 1 101 ? -12.032 -4.736 16.447 1.00 60.84 101 SER A CA 1
ATOM 822 C C . SER A 1 101 ? -12.914 -5.866 16.997 1.00 60.84 101 SER A C 1
ATOM 824 O O . SER A 1 101 ? -13.660 -5.653 17.950 1.00 60.84 101 SER A O 1
ATOM 826 N N . LEU A 1 102 ? -12.805 -7.075 16.441 1.00 56.91 102 LEU A N 1
ATOM 827 C CA . LEU A 1 102 ? -13.572 -8.254 16.850 1.00 56.91 102 LEU A CA 1
ATOM 828 C C . LEU A 1 102 ? -12.762 -9.149 17.797 1.00 56.91 102 LEU A C 1
ATOM 830 O O . LEU A 1 102 ? -12.557 -10.333 17.535 1.00 56.91 102 LEU A O 1
ATOM 834 N N . GLN A 1 103 ? -12.311 -8.611 18.931 1.00 59.72 103 GLN A N 1
ATOM 835 C CA . GLN A 1 103 ? -11.926 -9.487 20.037 1.00 59.72 103 GLN A CA 1
ATOM 836 C C . GLN A 1 103 ? -13.194 -9.970 20.740 1.00 59.72 103 GLN A C 1
ATOM 838 O O . GLN A 1 103 ? -13.924 -9.194 21.357 1.00 59.72 103 GLN A O 1
ATOM 843 N N . ALA A 1 104 ? -13.475 -11.268 20.613 1.00 63.19 104 ALA A N 1
ATOM 844 C CA . ALA A 1 104 ? -14.490 -11.923 21.422 1.00 63.19 104 ALA A CA 1
ATOM 845 C C . ALA A 1 104 ? -14.182 -11.676 22.907 1.00 63.19 104 ALA A C 1
ATOM 847 O O . ALA A 1 104 ? -13.036 -11.798 23.334 1.00 63.19 104 ALA A O 1
ATOM 848 N N . PHE A 1 105 ? -15.221 -11.302 23.655 1.00 62.53 105 PHE A N 1
ATOM 849 C CA . PHE A 1 105 ? -15.220 -11.038 25.095 1.00 62.53 105 PHE A CA 1
ATOM 850 C C . PHE A 1 105 ? -14.192 -11.894 25.861 1.00 62.53 105 PHE A C 1
ATOM 852 O O . PHE A 1 1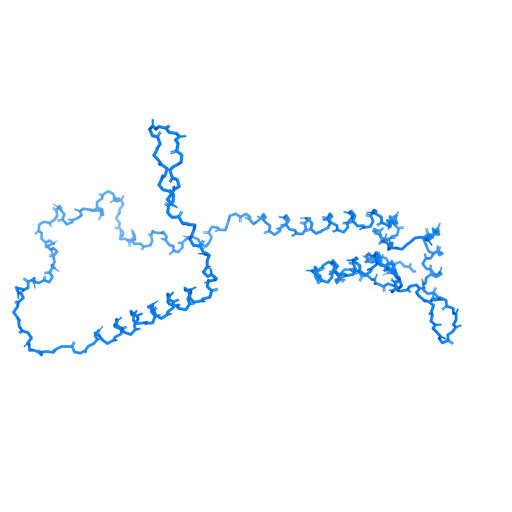05 ? -14.309 -13.118 25.868 1.00 62.53 105 PHE A O 1
ATOM 859 N N . ASN A 1 106 ? -13.195 -11.258 26.494 1.00 67.50 106 ASN A N 1
ATOM 860 C CA . ASN A 1 106 ? -12.180 -11.937 27.302 1.00 67.50 106 ASN A CA 1
ATOM 861 C C . ASN A 1 106 ? -12.685 -12.107 28.752 1.00 67.50 106 ASN A C 1
ATOM 863 O O . ASN A 1 106 ? -12.643 -11.146 29.525 1.00 67.50 106 ASN A O 1
ATOM 867 N N . PRO A 1 107 ? -13.147 -13.302 29.169 1.00 63.69 107 PRO A N 1
ATOM 868 C CA . PRO A 1 107 ? -13.686 -13.509 30.514 1.00 63.69 107 PRO A CA 1
ATOM 869 C C . PRO A 1 107 ? -12.633 -13.352 31.628 1.00 63.69 107 PRO A C 1
ATOM 871 O O . PRO A 1 107 ? -13.001 -13.155 32.786 1.00 63.69 107 PRO A O 1
ATOM 874 N N . ASN A 1 108 ? -11.333 -13.392 31.309 1.00 66.69 108 ASN A N 1
ATOM 875 C CA . ASN A 1 108 ? -10.267 -13.294 32.310 1.00 66.69 108 ASN A CA 1
ATOM 876 C C . ASN A 1 108 ? -9.973 -11.856 32.766 1.00 66.69 108 ASN A C 1
ATOM 878 O O . ASN A 1 108 ? -9.408 -11.674 33.842 1.00 66.69 108 ASN A O 1
ATOM 882 N N . GLU A 1 109 ? -10.352 -10.834 31.996 1.00 65.75 109 GLU A N 1
ATOM 883 C CA . GLU A 1 109 ? -10.024 -9.434 32.321 1.00 65.75 109 GLU A CA 1
ATOM 884 C C . GLU A 1 109 ? -10.949 -8.817 33.384 1.00 65.75 109 GLU A C 1
ATOM 886 O O . GLU A 1 109 ? -10.558 -7.864 34.054 1.00 65.75 109 GLU A O 1
ATOM 891 N N . MET A 1 110 ? -12.133 -9.395 33.621 1.00 59.41 110 MET A N 1
ATOM 892 C CA . MET A 1 110 ? -13.084 -8.918 34.643 1.00 59.41 110 MET A CA 1
ATOM 893 C C . MET A 1 110 ? -13.287 -9.882 35.821 1.00 59.41 110 MET A C 1
ATOM 895 O O . MET A 1 110 ? -13.882 -9.497 36.827 1.00 59.41 110 MET A O 1
ATOM 899 N N . GLY A 1 111 ? -12.741 -11.103 35.760 1.00 57.69 111 GLY A N 1
ATOM 900 C CA . GLY A 1 111 ? -12.873 -12.096 36.836 1.00 57.69 111 GLY A CA 1
ATOM 901 C C . GLY A 1 111 ? -12.191 -11.707 38.156 1.00 57.69 111 GLY A C 1
ATOM 902 O O . GLY A 1 111 ? -12.494 -12.286 39.192 1.00 57.69 111 GLY A O 1
ATOM 903 N N . SER A 1 112 ? -11.290 -10.717 38.146 1.00 56.72 112 SER A N 1
ATOM 904 C CA . SER A 1 112 ? -10.561 -10.283 39.348 1.00 56.72 112 SER A CA 1
ATOM 905 C C . SER A 1 112 ? -11.233 -9.141 40.124 1.00 56.72 112 SER A C 1
ATOM 907 O O . SER A 1 112 ? -10.743 -8.784 41.196 1.00 56.72 112 SER A O 1
ATOM 909 N N . PHE A 1 113 ? -12.322 -8.558 39.611 1.00 56.16 113 PHE A N 1
ATOM 910 C CA . PHE A 1 113 ? -13.006 -7.419 40.245 1.00 56.16 113 PHE A CA 1
ATOM 911 C C . PHE A 1 113 ? -14.392 -7.749 40.809 1.00 56.16 113 PHE A C 1
ATOM 913 O O . PHE A 1 113 ? -14.991 -6.898 41.461 1.00 56.16 113 PHE A O 1
ATOM 920 N N . SER A 1 114 ? -14.884 -8.973 40.614 1.00 57.94 114 SER A N 1
ATOM 921 C CA . SER A 1 114 ? -16.175 -9.416 41.138 1.00 57.94 114 SER A CA 1
ATOM 922 C C . SER A 1 114 ? -15.969 -10.636 42.035 1.00 57.94 114 SER A C 1
ATOM 924 O O . SER A 1 114 ? -15.406 -11.639 41.617 1.00 57.94 114 SER A O 1
ATOM 926 N N . ASP A 1 115 ? -16.442 -10.542 43.271 1.00 53.97 115 ASP A N 1
ATOM 927 C CA . ASP A 1 115 ? -16.891 -11.673 44.099 1.00 53.97 115 ASP A CA 1
ATOM 928 C C . ASP A 1 115 ? -15.883 -12.448 44.960 1.00 53.97 115 ASP A C 1
ATOM 930 O O . ASP A 1 115 ? -16.296 -13.339 45.704 1.00 53.97 115 ASP A O 1
ATOM 934 N N . ASN A 1 116 ? -14.606 -12.060 45.043 1.00 52.62 116 ASN A N 1
ATOM 935 C CA . ASN A 1 116 ? -13.703 -12.740 45.991 1.00 52.62 116 ASN A CA 1
ATOM 936 C C . ASN A 1 116 ? -13.928 -12.372 47.478 1.00 52.62 116 ASN A C 1
ATOM 938 O O . ASN A 1 116 ? -13.278 -12.936 48.358 1.00 52.62 116 ASN A O 1
ATOM 942 N N . TYR A 1 117 ? -14.872 -11.474 47.782 1.00 55.06 117 TYR A N 1
ATOM 943 C CA . TYR A 1 117 ? -15.282 -11.152 49.157 1.00 55.06 117 TYR A CA 1
ATOM 944 C C . TYR A 1 117 ? -16.331 -12.119 49.736 1.00 55.06 117 TYR A C 1
ATOM 946 O O . TYR A 1 117 ? -16.596 -12.063 50.934 1.00 55.06 117 TYR A O 1
ATOM 954 N N . ALA A 1 118 ? -16.904 -13.023 48.930 1.00 55.12 118 ALA A N 1
ATOM 955 C CA . ALA A 1 118 ? -17.993 -13.911 49.357 1.00 55.12 118 ALA A CA 1
ATOM 956 C C . ALA A 1 118 ? -17.546 -15.332 49.756 1.00 55.12 118 ALA A C 1
ATOM 958 O O . ALA A 1 118 ? -18.385 -16.181 50.052 1.00 55.12 118 ALA A O 1
ATOM 959 N N . ASN A 1 119 ? -16.241 -15.620 49.810 1.00 54.00 119 ASN A N 1
ATOM 960 C CA . ASN A 1 119 ? -15.736 -16.946 50.188 1.00 54.00 119 ASN A CA 1
ATOM 961 C C . ASN A 1 119 ? -15.584 -17.118 51.709 1.00 54.00 119 ASN A C 1
ATOM 963 O O . ASN A 1 119 ? -14.549 -17.562 52.208 1.00 54.00 119 ASN A O 1
ATOM 967 N N . LEU A 1 120 ? -16.645 -16.816 52.459 1.00 52.31 120 LEU A N 1
ATOM 968 C CA . LEU A 1 120 ? -16.830 -17.388 53.788 1.00 52.31 120 LEU A CA 1
ATOM 969 C C . LEU A 1 120 ? -17.784 -18.570 53.621 1.00 52.31 120 LEU A C 1
ATOM 971 O O . LEU A 1 120 ? -18.960 -18.352 53.362 1.00 52.31 120 LEU A O 1
ATOM 975 N N . LYS A 1 121 ? -17.253 -19.799 53.711 1.00 54.09 121 LYS A N 1
ATOM 976 C CA . LYS A 1 121 ? -17.955 -21.090 53.546 1.00 54.09 121 LYS A CA 1
ATOM 977 C C . LYS A 1 121 ? -19.335 -21.111 54.227 1.00 54.09 121 LYS A C 1
ATOM 979 O O . LYS A 1 121 ? -19.439 -21.531 55.378 1.00 54.09 121 LYS A O 1
ATOM 984 N N . ASN A 1 122 ? -20.378 -20.633 53.556 1.00 56.88 122 ASN A N 1
ATOM 985 C CA . ASN A 1 122 ? -21.739 -20.662 54.065 1.00 56.88 122 ASN A CA 1
ATOM 986 C C . ASN A 1 122 ? -22.726 -20.479 52.906 1.00 56.88 122 ASN A C 1
ATOM 988 O O . ASN A 1 122 ? -22.714 -19.448 52.236 1.00 56.88 122 ASN A O 1
ATOM 992 N N . ASP A 1 123 ? -23.597 -21.465 52.702 1.00 59.34 123 ASP A N 1
ATOM 993 C CA . ASP A 1 123 ? -24.454 -21.616 51.513 1.00 59.34 123 ASP A CA 1
ATOM 994 C C . ASP A 1 123 ? -25.633 -20.619 51.439 1.00 59.34 123 ASP A C 1
ATOM 996 O O . ASP A 1 123 ? -26.466 -20.688 50.540 1.00 59.34 123 ASP A O 1
ATOM 1000 N N . ASN A 1 124 ? -25.711 -19.654 52.361 1.00 57.91 124 ASN A N 1
ATOM 1001 C CA . ASN A 1 124 ? -26.804 -18.686 52.453 1.00 57.91 124 ASN A CA 1
ATOM 1002 C C . ASN A 1 124 ? -26.333 -17.261 52.115 1.00 57.91 124 ASN A C 1
ATOM 1004 O O . ASN A 1 124 ? -26.053 -16.460 53.013 1.00 57.91 124 ASN A O 1
ATOM 1008 N N . CYS A 1 125 ? -26.312 -16.910 50.822 1.00 52.72 125 CYS A N 1
ATOM 1009 C CA . CYS A 1 125 ? -25.973 -15.563 50.324 1.00 52.72 125 CYS A CA 1
ATOM 1010 C C . CYS A 1 125 ? -26.784 -14.433 50.985 1.00 52.72 125 CYS A C 1
ATOM 1012 O O . CYS A 1 125 ? -26.243 -13.360 51.238 1.00 52.72 125 CYS A O 1
ATOM 1014 N N . ALA A 1 126 ? -28.052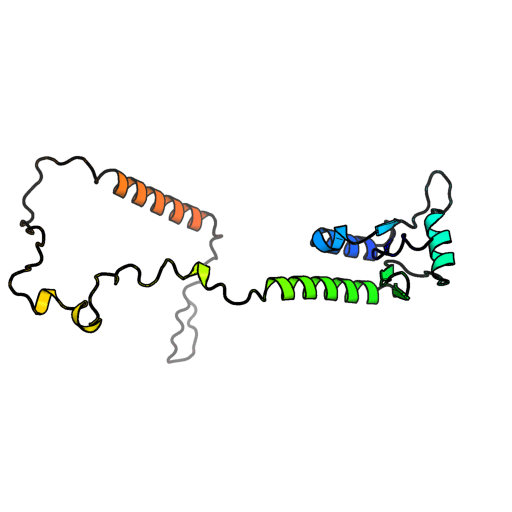 -14.672 51.337 1.00 57.47 126 ALA A N 1
ATOM 1015 C CA . ALA A 1 126 ? -28.912 -13.666 51.972 1.00 57.47 126 ALA A CA 1
ATOM 1016 C C . ALA A 1 126 ? -28.474 -13.269 53.399 1.00 57.47 126 ALA A C 1
ATOM 1018 O O . ALA A 1 126 ? -28.867 -12.217 53.895 1.00 57.47 126 ALA A O 1
ATOM 1019 N N . SER A 1 127 ? -27.656 -14.092 54.066 1.00 55.97 127 SER A N 1
ATOM 1020 C CA . SER A 1 127 ? -27.221 -13.863 55.454 1.00 55.97 127 SER A CA 1
ATOM 1021 C C . SER A 1 127 ? -25.974 -12.977 55.577 1.00 55.97 127 SER A C 1
ATOM 1023 O O . SER A 1 127 ? -25.636 -12.526 56.671 1.00 55.97 127 SER A O 1
ATOM 1025 N N . GLN A 1 128 ? -25.282 -12.710 54.465 1.00 57.75 128 GLN A N 1
ATOM 1026 C CA . GLN A 1 128 ? -24.001 -12.000 54.483 1.00 57.75 128 GLN A CA 1
ATOM 1027 C C . GLN A 1 128 ? -24.158 -10.474 54.551 1.00 57.75 128 GLN A C 1
ATOM 1029 O O . GLN A 1 128 ? -23.332 -9.806 55.167 1.00 57.75 128 GLN A O 1
ATOM 1034 N N . SER A 1 129 ? -25.232 -9.909 53.991 1.00 58.59 129 SER A N 1
ATOM 1035 C CA . SER A 1 129 ? -25.401 -8.449 53.898 1.00 58.59 129 SER A CA 1
ATOM 1036 C C . SER A 1 129 ? -25.846 -7.770 55.201 1.00 58.59 129 SER A C 1
ATOM 1038 O O . SER A 1 129 ? -25.786 -6.548 55.287 1.00 58.59 129 SER A O 1
ATOM 1040 N N . PHE A 1 130 ? -26.275 -8.527 56.221 1.00 59.97 130 PHE A N 1
ATOM 1041 C CA . PHE A 1 130 ? -26.903 -7.966 57.429 1.00 59.97 130 PHE A CA 1
ATOM 1042 C C . PHE A 1 130 ? -26.595 -8.725 58.725 1.00 59.97 130 PHE A C 1
ATOM 1044 O O . PHE A 1 130 ? -27.346 -8.624 59.695 1.00 59.97 130 PHE A O 1
ATOM 1051 N N . LYS A 1 131 ? -25.487 -9.470 58.784 1.00 59.16 131 LYS A N 1
ATOM 1052 C CA . LYS A 1 131 ? -25.138 -10.266 59.973 1.00 59.16 131 LYS A CA 1
ATOM 1053 C C . LYS A 1 131 ? -25.034 -9.425 61.258 1.00 59.16 131 LYS A C 1
ATOM 1055 O O . LYS A 1 131 ? -25.406 -9.877 62.333 1.00 59.16 131 LYS A O 1
ATOM 1060 N N . PHE A 1 132 ? -24.646 -8.158 61.125 1.00 59.22 132 PHE A N 1
ATOM 1061 C CA . PHE A 1 132 ? -24.597 -7.186 62.223 1.00 59.22 132 PHE A CA 1
ATOM 1062 C C . PHE A 1 132 ? -25.978 -6.727 62.736 1.00 59.22 132 PHE A C 1
ATOM 1064 O O . PHE A 1 132 ? -26.059 -6.176 63.827 1.00 59.22 132 PHE A O 1
ATOM 1071 N N . LEU A 1 133 ? -27.062 -6.915 61.968 1.00 60.19 133 LEU A N 1
ATOM 1072 C CA . LEU A 1 133 ? -28.434 -6.650 62.433 1.00 60.19 133 LEU A CA 1
ATOM 1073 C C . LEU A 1 133 ? -29.023 -7.842 63.195 1.00 60.19 133 LEU A C 1
ATOM 1075 O O . LEU A 1 133 ? -29.985 -7.670 63.938 1.00 60.19 133 LEU A O 1
ATOM 1079 N N . SER A 1 134 ? -28.494 -9.047 62.963 1.00 57.44 134 SER A N 1
ATOM 1080 C CA . SER A 1 134 ? -29.058 -10.300 63.481 1.00 57.44 134 SER A CA 1
ATOM 1081 C C . SER A 1 134 ? -28.324 -10.828 64.717 1.00 57.44 134 SER A C 1
ATOM 1083 O O . SER A 1 134 ? -28.965 -11.458 65.553 1.00 57.44 134 SER A O 1
ATOM 1085 N N . ASP A 1 135 ? -27.028 -10.535 64.864 1.00 59.38 135 ASP A N 1
ATOM 1086 C CA . ASP A 1 135 ? -26.222 -10.928 66.025 1.00 59.38 135 ASP A CA 1
ATOM 1087 C C . ASP A 1 135 ? -25.976 -9.727 66.967 1.00 59.38 135 ASP A C 1
ATOM 1089 O O . ASP A 1 135 ? -25.162 -8.856 66.647 1.00 59.38 135 ASP A O 1
ATOM 1093 N N . PRO A 1 136 ? -26.609 -9.667 68.157 1.00 60.47 136 PRO A N 1
ATOM 1094 C CA . PRO A 1 136 ? -26.370 -8.600 69.137 1.00 60.47 136 PRO A CA 1
ATOM 1095 C C . PRO A 1 136 ? -24.982 -8.668 69.802 1.00 60.47 136 PRO A C 1
ATOM 1097 O O . PRO A 1 136 ? -24.590 -7.726 70.487 1.00 60.47 136 PRO A O 1
ATOM 1100 N N . GLU A 1 137 ? -24.228 -9.757 69.608 1.00 57.84 137 GLU A N 1
ATOM 1101 C CA . GLU A 1 137 ? -22.886 -9.949 70.183 1.00 57.84 137 GLU A CA 1
ATOM 1102 C C . GLU A 1 137 ? -21.732 -9.464 69.287 1.00 57.84 137 GLU A C 1
ATOM 1104 O O . GLU A 1 137 ? -20.576 -9.509 69.706 1.00 57.84 137 GLU A O 1
ATOM 1109 N N . ALA A 1 138 ? -22.010 -8.954 68.081 1.00 61.31 138 ALA A N 1
ATOM 1110 C CA . ALA A 1 138 ? -20.995 -8.400 67.180 1.00 61.31 138 ALA A CA 1
ATOM 1111 C C . ALA A 1 138 ? -21.211 -6.891 66.929 1.00 61.31 138 ALA A C 1
ATOM 1113 O O . ALA A 1 138 ? -21.516 -6.491 65.800 1.00 61.31 138 ALA A O 1
ATOM 1114 N N . PRO A 1 139 ? -21.079 -6.026 67.956 1.00 64.62 139 PRO A N 1
ATOM 1115 C CA . PRO A 1 139 ? -21.201 -4.588 67.771 1.00 64.62 139 PRO A CA 1
ATOM 1116 C C . PRO A 1 139 ? -20.088 -4.070 66.853 1.00 64.62 139 PRO A C 1
ATOM 1118 O O . PRO A 1 139 ? -18.916 -4.430 66.984 1.00 64.62 139 PRO A O 1
ATOM 1121 N N . ILE A 1 140 ? -20.452 -3.186 65.923 1.00 62.09 140 ILE A N 1
ATOM 1122 C CA . ILE A 1 140 ? -19.482 -2.468 65.096 1.00 62.09 140 ILE A CA 1
ATOM 1123 C C . ILE A 1 140 ? -18.675 -1.566 66.036 1.00 62.09 140 ILE A C 1
ATOM 1125 O O . ILE A 1 140 ? -19.199 -0.588 66.566 1.00 62.09 140 ILE A O 1
ATOM 1129 N N . HIS A 1 141 ? -17.399 -1.887 66.249 1.00 61.59 141 HIS A N 1
ATOM 1130 C CA . HIS A 1 141 ? -16.469 -1.005 66.949 1.00 61.59 141 HIS A CA 1
ATOM 1131 C C . HIS A 1 141 ? -16.167 0.213 66.071 1.00 61.59 141 HIS A C 1
ATOM 1133 O O . HIS A 1 141 ? -15.175 0.255 65.344 1.00 61.59 141 HIS A O 1
ATOM 1139 N N . THR A 1 142 ? -17.038 1.216 66.122 1.00 64.50 142 THR A N 1
ATOM 1140 C CA . THR A 1 142 ? -16.726 2.538 65.588 1.00 64.50 142 THR A CA 1
ATOM 1141 C C . THR A 1 142 ? -15.733 3.219 66.531 1.00 64.50 142 THR A C 1
ATOM 1143 O O . THR A 1 142 ? -15.960 3.206 67.746 1.00 64.50 142 THR A O 1
ATOM 1146 N N . PRO A 1 143 ? -14.636 3.811 66.027 1.00 61.31 143 PRO A N 1
ATOM 1147 C CA . PRO A 1 143 ? -13.761 4.626 66.860 1.00 61.31 143 PRO A CA 1
ATOM 1148 C C . PRO A 1 143 ? -14.589 5.730 67.524 1.00 61.31 143 PRO A C 1
ATOM 1150 O O . PRO A 1 143 ? -15.440 6.345 66.885 1.00 61.31 143 PRO A O 1
ATOM 1153 N N . GLN A 1 144 ? -14.375 5.935 68.823 1.00 62.41 144 GLN A N 1
ATOM 1154 C CA . GLN A 1 144 ? -15.157 6.888 69.597 1.00 62.41 144 GLN A CA 1
ATOM 1155 C C . GLN A 1 144 ? -14.913 8.303 69.070 1.00 62.41 144 GLN A C 1
ATOM 1157 O O . GLN A 1 144 ? -13.790 8.807 69.113 1.00 62.41 144 GLN A O 1
ATOM 1162 N N . GLU A 1 145 ? -15.968 8.930 68.555 1.00 56.69 145 GLU A N 1
ATOM 1163 C CA . GLU A 1 145 ? -15.922 10.309 68.088 1.00 56.69 145 GLU A CA 1
ATOM 1164 C C . GLU A 1 145 ? -15.814 11.222 69.316 1.00 56.69 145 GLU A C 1
ATOM 1166 O O . GLU A 1 145 ? -16.778 11.458 70.045 1.00 56.69 145 GLU A O 1
ATOM 1171 N N . ALA A 1 146 ? -14.591 11.657 69.619 1.00 54.25 146 ALA A N 1
ATOM 1172 C CA . ALA A 1 146 ? -14.360 12.651 70.652 1.00 54.25 146 ALA A CA 1
ATOM 1173 C C . ALA A 1 146 ? -14.823 14.029 70.140 1.00 54.25 146 ALA A C 1
ATOM 1175 O O . ALA A 1 146 ? -14.567 14.361 68.979 1.00 54.25 146 ALA A O 1
ATOM 1176 N N . PRO A 1 147 ? -15.466 14.858 70.985 1.00 57.97 147 PRO A N 1
ATOM 1177 C CA . PRO A 1 147 ? -15.786 16.232 70.616 1.00 57.97 147 PRO A CA 1
ATOM 1178 C C . PRO A 1 147 ? -14.499 17.000 70.271 1.00 57.97 147 PRO A C 1
ATOM 1180 O O . PRO A 1 147 ? -13.438 16.691 70.825 1.00 57.97 147 PRO A O 1
ATOM 1183 N N . PRO A 1 148 ? -14.559 18.009 69.382 1.00 51.19 148 PRO A N 1
ATOM 1184 C CA . PRO A 1 148 ? -13.377 18.724 68.922 1.00 51.19 148 PRO A CA 1
ATOM 1185 C C . PRO A 1 148 ? -12.793 19.568 70.061 1.00 51.19 148 PRO A C 1
ATOM 1187 O O . PRO A 1 148 ? -13.171 20.719 70.266 1.00 51.19 148 PRO A O 1
ATOM 1190 N N . ALA A 1 149 ? -11.853 18.990 70.804 1.00 42.59 149 ALA A N 1
ATOM 1191 C CA . ALA A 1 149 ? -11.028 19.695 71.769 1.00 42.59 149 ALA A CA 1
ATOM 1192 C C . ALA A 1 149 ? -9.578 19.711 71.271 1.00 42.59 149 ALA A C 1
ATOM 1194 O O . ALA A 1 149 ? -8.882 18.701 71.253 1.00 42.59 149 ALA A O 1
ATOM 1195 N N . THR A 1 150 ? -9.190 20.898 70.813 1.00 42.81 150 THR A N 1
ATOM 1196 C CA . THR A 1 150 ? -7.872 21.535 70.904 1.00 42.81 150 THR A CA 1
ATOM 1197 C C . THR A 1 150 ? -6.635 20.626 70.898 1.00 42.81 150 THR A C 1
ATOM 1199 O O . THR A 1 150 ? -6.291 19.973 71.875 1.00 42.81 150 THR A O 1
ATOM 1202 N N . VAL A 1 151 ? -5.913 20.714 69.779 1.00 47.59 151 VAL A N 1
ATOM 1203 C CA . VAL A 1 151 ? -4.517 20.324 69.524 1.00 47.59 151 VAL A CA 1
ATOM 1204 C C . VAL A 1 151 ? -3.653 20.129 70.779 1.00 47.59 151 VAL A C 1
ATOM 1206 O O . VAL A 1 151 ? -3.287 21.106 71.428 1.00 47.59 151 VAL A O 1
ATOM 1209 N N . THR A 1 152 ? -3.187 18.898 71.027 1.00 36.78 152 THR A N 1
ATOM 1210 C CA . THR A 1 152 ? -1.801 18.613 71.461 1.00 36.78 152 THR A CA 1
ATOM 1211 C C . THR A 1 152 ? -1.459 17.112 71.320 1.00 36.78 152 THR A C 1
ATOM 1213 O O . THR A 1 152 ? -1.880 16.315 72.140 1.00 36.78 152 THR A O 1
ATOM 1216 N N . GLN A 1 153 ? -0.657 16.768 70.288 1.00 40.66 153 GLN A N 1
ATOM 1217 C CA . GLN A 1 153 ? 0.370 15.688 70.234 1.00 40.66 153 GLN A CA 1
ATOM 1218 C C . GLN A 1 153 ? -0.053 14.208 70.460 1.00 40.66 153 GLN A C 1
ATOM 1220 O O . GLN A 1 153 ? -0.633 13.883 71.476 1.00 40.66 153 GLN A O 1
ATOM 1225 N N . PHE A 1 154 ? 0.299 13.165 69.693 1.00 40.16 154 PHE A N 1
ATOM 1226 C CA . PHE A 1 154 ? 0.933 12.887 68.395 1.00 40.16 154 PHE A CA 1
ATOM 1227 C C . PHE A 1 154 ? 0.627 11.401 68.074 1.00 40.16 154 PHE A C 1
ATOM 1229 O O . PHE A 1 154 ? 0.699 10.551 68.956 1.00 40.16 154 PHE A O 1
ATOM 1236 N N . SER A 1 155 ? 0.431 11.054 66.800 1.00 34.00 155 SER A N 1
ATOM 1237 C CA . SER A 1 155 ? 0.869 9.770 66.223 1.00 34.00 155 SER A CA 1
ATOM 1238 C C . SER A 1 155 ? 1.240 10.029 64.763 1.00 34.00 155 SER A C 1
ATOM 1240 O O . SER A 1 155 ? 0.394 10.185 63.886 1.00 34.00 155 SER A O 1
ATOM 1242 N N . LYS A 1 156 ? 2.544 10.217 64.536 1.00 48.12 156 LYS A N 1
ATOM 1243 C CA . LYS A 1 156 ? 3.157 10.496 63.233 1.00 48.12 156 LYS A CA 1
ATOM 1244 C C . LYS A 1 156 ? 3.060 9.245 62.355 1.00 48.12 156 LYS A C 1
ATOM 1246 O O . LYS A 1 156 ? 3.736 8.263 62.633 1.00 48.12 156 LYS A O 1
ATOM 1251 N N . GLY A 1 157 ? 2.261 9.296 61.290 1.00 41.53 157 GLY A N 1
ATOM 1252 C CA . GLY A 1 157 ? 2.244 8.225 60.287 1.00 41.53 157 GLY A CA 1
ATOM 1253 C C . GLY A 1 157 ? 1.451 8.498 59.007 1.00 41.53 157 GLY A C 1
ATOM 1254 O O . GLY A 1 157 ? 1.810 7.958 57.968 1.00 41.53 157 GLY A O 1
ATOM 1255 N N . GLY A 1 158 ? 0.418 9.351 59.034 1.00 47.25 158 GLY A N 1
ATOM 1256 C CA . GLY A 1 158 ? -0.508 9.473 57.890 1.00 47.25 158 GLY A CA 1
ATOM 1257 C C . GLY A 1 158 ? -0.708 10.864 57.282 1.00 47.25 158 GLY A C 1
ATOM 1258 O O . GLY A 1 158 ? -1.296 10.965 56.215 1.00 47.25 158 GLY A O 1
ATOM 1259 N N . MET A 1 159 ? -0.239 11.942 57.915 1.00 46.72 159 MET A N 1
ATOM 1260 C CA . MET A 1 159 ? -0.755 13.289 57.606 1.00 46.72 159 MET A CA 1
ATOM 1261 C C . MET A 1 159 ? 0.078 14.097 56.592 1.00 46.72 159 MET A C 1
ATOM 1263 O O . MET A 1 159 ? -0.391 15.110 56.088 1.00 46.72 159 MET A O 1
ATOM 1267 N N . GLN A 1 160 ? 1.306 13.673 56.271 1.00 49.41 160 GLN A N 1
ATOM 1268 C CA . GLN A 1 160 ? 2.148 14.388 55.295 1.00 49.41 160 GLN A CA 1
ATOM 1269 C C . GLN A 1 160 ? 1.887 13.961 53.844 1.00 49.41 160 GLN A C 1
ATOM 1271 O O . GLN A 1 160 ? 2.018 14.781 52.945 1.00 49.41 160 GLN A O 1
ATOM 1276 N N . LYS A 1 161 ? 1.470 12.707 53.606 1.00 55.72 161 LYS A N 1
ATOM 1277 C CA . LYS A 1 161 ? 1.223 12.210 52.243 1.00 55.72 161 LYS A CA 1
ATOM 1278 C C . LYS A 1 161 ? -0.044 12.791 51.615 1.00 55.72 161 LYS A C 1
ATOM 1280 O O . LYS A 1 161 ? -0.036 13.040 50.419 1.00 55.72 161 LYS A O 1
ATOM 1285 N N . SER A 1 162 ? -1.109 13.023 52.385 1.00 55.75 162 SER A N 1
ATOM 1286 C CA . SER A 1 162 ? -2.371 13.532 51.826 1.00 55.75 162 SER A CA 1
ATOM 1287 C C . SER A 1 162 ? -2.229 14.952 51.275 1.00 55.75 162 SER A C 1
ATOM 1289 O O . SER A 1 162 ? -2.645 15.209 50.155 1.00 55.75 162 SER A O 1
ATOM 1291 N N . SER A 1 163 ? -1.545 15.846 51.994 1.00 70.50 163 SER A N 1
ATOM 1292 C CA . SER A 1 163 ? -1.382 17.239 51.556 1.00 70.50 163 SER A CA 1
ATOM 1293 C C . SER A 1 163 ? -0.478 17.394 50.328 1.00 70.50 163 SER A C 1
ATOM 1295 O O . SER A 1 163 ? -0.673 18.312 49.533 1.00 70.50 163 SER A O 1
ATOM 1297 N N . GLU A 1 164 ? 0.497 16.502 50.145 1.00 76.19 164 GLU A N 1
ATOM 1298 C CA . GLU A 1 164 ? 1.349 16.473 48.952 1.00 76.19 164 GLU A CA 1
ATOM 1299 C C . GLU A 1 164 ? 0.614 15.893 47.736 1.00 76.19 164 GLU A C 1
ATOM 1301 O O . GLU A 1 164 ? 0.764 16.401 46.624 1.00 76.19 164 GLU A O 1
ATOM 1306 N N . ILE A 1 165 ? -0.239 14.886 47.951 1.00 74.62 165 ILE A N 1
ATOM 1307 C CA . ILE A 1 165 ? -1.124 14.341 46.914 1.00 74.62 165 ILE A CA 1
ATOM 1308 C C . ILE A 1 165 ? -2.133 15.404 46.460 1.00 74.62 165 ILE A C 1
ATOM 1310 O O . ILE A 1 165 ? -2.305 15.591 45.256 1.00 74.62 165 ILE A O 1
ATOM 1314 N N . ASP A 1 166 ? -2.729 16.148 47.393 1.00 81.38 166 ASP A N 1
ATOM 1315 C CA . ASP A 1 166 ? -3.697 17.205 47.084 1.00 81.38 166 ASP A CA 1
ATOM 1316 C C . ASP A 1 166 ? -3.051 18.364 46.312 1.00 81.38 166 ASP A C 1
ATOM 1318 O O . ASP A 1 166 ? -3.598 18.830 45.312 1.00 81.38 166 ASP A O 1
ATOM 1322 N N . LYS A 1 167 ? -1.842 18.786 46.709 1.00 86.88 167 LYS A N 1
ATOM 1323 C CA . LYS A 1 167 ? -1.076 19.795 45.957 1.00 86.88 167 LYS A CA 1
ATOM 1324 C C . LYS A 1 167 ? -0.749 19.327 44.545 1.00 86.88 167 LYS A C 1
ATOM 1326 O O . LYS A 1 167 ? -0.959 20.067 43.590 1.00 86.88 167 LYS A O 1
ATOM 1331 N N . ARG A 1 168 ? -0.295 18.081 44.401 1.00 86.31 168 ARG A N 1
ATOM 1332 C CA . ARG A 1 168 ? 0.040 17.507 43.095 1.00 86.31 168 ARG A CA 1
ATOM 1333 C C . ARG A 1 168 ? -1.184 17.381 42.187 1.00 86.31 168 ARG A C 1
ATOM 1335 O O . ARG A 1 168 ? -1.069 17.584 40.981 1.00 86.31 168 ARG A O 1
ATOM 1342 N N . LEU A 1 169 ? -2.350 17.065 42.749 1.00 86.44 169 LEU A N 1
ATOM 1343 C CA . LEU A 1 169 ? -3.609 17.049 42.007 1.00 86.44 169 LEU A CA 1
ATOM 1344 C C . LEU A 1 169 ? -3.967 18.452 41.501 1.00 86.44 169 LEU A C 1
ATOM 1346 O O . LEU A 1 169 ? -4.358 18.611 40.346 1.00 86.44 169 LEU A O 1
ATOM 1350 N N . GLN A 1 170 ? -3.784 19.471 42.338 1.00 86.06 170 GLN A N 1
ATOM 1351 C CA . GLN A 1 170 ? -4.089 20.856 41.991 1.00 86.06 170 GLN A CA 1
ATOM 1352 C C . GLN A 1 170 ? -3.138 21.431 40.927 1.00 86.06 170 GLN A C 1
ATOM 1354 O O . GLN A 1 170 ? -3.585 22.145 40.025 1.00 86.06 170 GLN A O 1
ATOM 1359 N N . ASP A 1 171 ? -1.860 21.051 40.960 1.00 88.50 171 ASP A N 1
ATOM 1360 C CA . ASP A 1 171 ? -0.884 21.418 39.928 1.00 88.50 171 ASP A CA 1
ATOM 1361 C C . ASP A 1 171 ? -1.246 20.803 38.566 1.00 88.50 171 ASP A C 1
ATOM 1363 O O . ASP A 1 171 ? -1.258 21.507 37.556 1.00 88.50 171 ASP A O 1
ATOM 1367 N N . LEU A 1 172 ? -1.655 19.528 38.533 1.00 86.88 172 LEU A N 1
ATOM 1368 C CA . LEU A 1 172 ? -2.098 18.857 37.301 1.00 86.88 172 LEU A CA 1
ATOM 1369 C C . LEU A 1 172 ? -3.376 19.476 36.715 1.00 86.88 172 LEU A C 1
ATOM 1371 O O . LEU A 1 172 ? -3.520 19.578 35.495 1.00 86.88 172 LEU A O 1
ATOM 1375 N N . MET A 1 173 ? -4.313 19.903 37.569 1.00 81.56 173 MET A N 1
ATOM 1376 C CA . MET A 1 173 ? -5.512 20.621 37.123 1.00 81.56 173 MET A CA 1
ATOM 1377 C C . MET A 1 173 ? -5.150 21.969 36.492 1.00 81.56 173 MET A C 1
ATOM 1379 O O . MET A 1 173 ? -5.680 22.316 35.437 1.00 81.56 173 MET A O 1
ATOM 1383 N N . THR A 1 174 ? -4.199 22.687 37.090 1.00 84.94 174 THR A N 1
ATOM 1384 C CA . THR A 1 174 ? -3.736 23.990 36.596 1.00 84.94 174 THR A CA 1
ATOM 1385 C C . THR A 1 174 ? -2.963 23.856 35.280 1.00 84.94 174 THR A C 1
ATOM 1387 O O . THR A 1 174 ? -3.178 24.633 34.350 1.00 84.94 174 THR A O 1
ATOM 1390 N N . GLU A 1 175 ? -2.109 22.837 35.148 1.00 85.19 175 GLU A N 1
ATOM 1391 C CA . GLU A 1 175 ? -1.388 22.541 33.905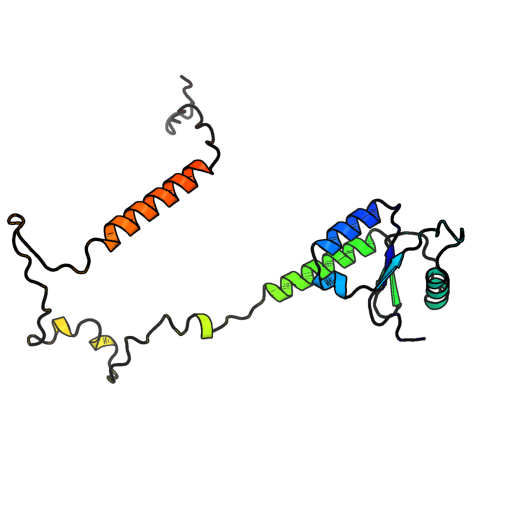 1.00 85.19 175 GLU A CA 1
ATOM 1392 C C . GLU A 1 175 ? -2.363 22.214 32.764 1.00 85.19 175 GLU A C 1
ATOM 1394 O O . GLU A 1 175 ? -2.261 22.789 31.675 1.00 85.19 175 GLU A O 1
ATOM 1399 N N . ARG A 1 176 ? -3.378 21.380 33.034 1.00 75.75 176 ARG A N 1
ATOM 1400 C CA . ARG A 1 176 ? -4.439 21.061 32.068 1.00 75.75 176 ARG A CA 1
ATOM 1401 C C . ARG A 1 176 ? -5.189 22.308 31.601 1.00 75.75 176 ARG A C 1
ATOM 1403 O O . ARG A 1 176 ? -5.459 22.440 30.410 1.00 75.75 176 ARG A O 1
ATOM 1410 N N . GLU A 1 177 ? -5.526 23.218 32.513 1.00 74.38 177 GLU A N 1
ATOM 1411 C CA . GLU A 1 177 ? -6.179 24.485 32.166 1.00 74.38 177 GLU A CA 1
ATOM 1412 C C . GLU A 1 177 ? -5.266 25.415 31.357 1.00 74.38 177 GLU A C 1
ATOM 1414 O O . GLU A 1 177 ? -5.752 26.151 30.500 1.00 74.38 177 GLU A O 1
ATOM 1419 N N . SER A 1 178 ? -3.949 25.360 31.577 1.00 77.50 178 SER A N 1
ATOM 1420 C CA . SER A 1 178 ? -2.975 26.173 30.840 1.00 77.50 178 SER A CA 1
ATOM 1421 C C . SER A 1 178 ? -2.743 25.705 29.396 1.00 77.50 178 SER A C 1
ATOM 1423 O O . SER A 1 178 ? -2.481 26.529 28.521 1.00 77.50 178 SER A O 1
ATOM 1425 N N . MET A 1 179 ? -2.875 24.399 29.129 1.00 72.62 179 MET A N 1
ATOM 1426 C CA . MET A 1 179 ? -2.717 23.818 27.787 1.00 72.62 179 MET A CA 1
ATOM 1427 C C . MET A 1 179 ? -3.975 23.945 26.920 1.00 72.62 179 MET A C 1
ATOM 1429 O O . MET A 1 179 ? -3.913 23.787 25.698 1.00 72.62 179 MET A O 1
ATOM 1433 N N . LEU A 1 180 ? -5.124 24.241 27.527 1.00 65.69 180 LEU A N 1
ATOM 1434 C CA . LEU A 1 180 ? -6.346 24.532 26.794 1.00 65.69 180 LEU A CA 1
ATOM 1435 C C . LEU A 1 180 ? -6.313 25.991 26.325 1.00 65.69 180 LEU A C 1
ATOM 1437 O O . LEU A 1 180 ? -6.354 26.926 27.123 1.00 65.69 180 LEU A O 1
ATOM 1441 N N . MET A 1 181 ? -6.279 26.193 25.004 1.00 62.09 181 MET A N 1
ATOM 1442 C CA . MET A 1 181 ? -6.553 27.495 24.389 1.00 62.09 181 MET A CA 1
ATOM 1443 C C . MET A 1 181 ? -7.835 28.073 25.002 1.00 62.09 181 MET A C 1
ATOM 1445 O O . MET A 1 181 ? -8.893 27.442 24.937 1.00 62.09 181 MET A O 1
ATOM 1449 N N . ARG A 1 182 ? -7.758 29.271 25.601 1.00 63.44 182 ARG A N 1
ATOM 1450 C CA . ARG A 1 182 ? -8.950 29.981 26.082 1.00 63.44 182 ARG A CA 1
ATOM 1451 C C . ARG A 1 182 ? -9.853 30.258 24.888 1.00 63.44 182 ARG A C 1
ATOM 1453 O O . ARG A 1 182 ? -9.617 31.200 24.137 1.00 63.44 182 ARG A O 1
ATOM 1460 N N . VAL A 1 183 ? -10.899 29.453 24.735 1.00 57.12 183 VAL A N 1
ATOM 1461 C CA . VAL A 1 183 ? -12.002 29.781 23.837 1.00 57.12 183 VAL A CA 1
ATOM 1462 C C . VAL A 1 183 ? -12.620 31.074 24.378 1.00 57.12 183 VAL A C 1
ATOM 1464 O O . VAL A 1 183 ? -13.041 31.090 25.542 1.00 57.12 183 VAL A O 1
ATOM 1467 N N . PRO A 1 184 ? -12.635 32.179 23.610 1.00 59.69 184 PRO A N 1
ATOM 1468 C CA . PRO A 1 184 ? -13.292 33.396 24.051 1.00 59.69 184 PRO A CA 1
ATOM 1469 C C . PRO A 1 184 ? -14.756 33.064 24.334 1.00 59.69 184 PRO A C 1
ATOM 1471 O O . PRO A 1 184 ? -15.483 32.600 23.454 1.00 59.69 184 PRO A O 1
ATOM 1474 N N . LYS A 1 185 ? -15.180 33.257 25.588 1.00 58.34 185 LYS A N 1
ATOM 1475 C CA . LYS A 1 185 ? -16.593 33.134 25.942 1.00 58.34 185 LYS A CA 1
ATOM 1476 C C . LYS A 1 185 ? -17.351 34.179 25.117 1.00 58.34 185 LYS A C 1
ATOM 1478 O O . LYS A 1 185 ? -16.967 35.351 25.175 1.00 58.34 185 LYS A O 1
ATOM 1483 N N . PRO A 1 186 ? -18.388 33.792 24.355 1.00 55.41 186 PRO A N 1
ATOM 1484 C CA . PRO A 1 186 ? -19.232 34.771 23.693 1.00 55.41 186 PRO A CA 1
ATOM 1485 C C . PRO A 1 186 ? -19.824 35.715 24.754 1.00 55.41 186 PRO A C 1
ATOM 1487 O O . PRO A 1 186 ? -20.070 35.275 25.884 1.00 55.41 186 PRO A O 1
ATOM 1490 N N . PRO A 1 187 ? -20.025 37.007 24.433 1.00 59.78 187 PRO A N 1
ATOM 1491 C CA . PRO A 1 187 ? -20.661 37.940 25.355 1.00 59.78 187 PRO A CA 1
ATOM 1492 C C . PRO A 1 187 ? -21.999 37.353 25.817 1.00 59.78 187 PRO A C 1
ATOM 1494 O O . PRO A 1 187 ? -22.730 36.777 25.011 1.00 59.78 187 PRO A O 1
ATOM 1497 N N . ASN A 1 188 ? -22.264 37.450 27.125 1.00 58.59 188 ASN A N 1
ATOM 1498 C CA . ASN A 1 188 ? -23.439 36.907 27.813 1.00 58.59 188 ASN A CA 1
ATOM 1499 C C . ASN A 1 188 ? -24.741 37.280 27.080 1.00 58.59 188 ASN A C 1
ATOM 1501 O O . ASN A 1 188 ? -25.370 38.289 27.387 1.00 58.59 188 ASN A O 1
ATOM 1505 N N . SER A 1 189 ? -25.182 36.442 26.147 1.00 56.62 189 SER A N 1
ATOM 1506 C CA . SER A 1 189 ? -26.535 36.487 25.609 1.00 56.62 189 SER A CA 1
ATOM 1507 C C . SER A 1 189 ? -27.376 35.550 26.463 1.00 56.62 189 SER A C 1
ATOM 1509 O O . SER A 1 189 ? -27.390 34.333 26.290 1.00 56.62 189 SER A O 1
ATOM 1511 N N . ARG A 1 190 ? -28.056 36.121 27.463 1.00 59.12 190 ARG A N 1
ATOM 1512 C CA . ARG A 1 190 ? -29.165 35.424 28.116 1.00 59.12 190 ARG A CA 1
ATOM 1513 C C . ARG A 1 190 ? -30.300 35.337 27.100 1.00 59.12 190 ARG A C 1
ATOM 1515 O O . ARG A 1 190 ? -30.875 36.354 26.725 1.00 59.12 190 ARG A O 1
ATOM 1522 N N . ILE A 1 191 ? -30.588 34.126 26.638 1.00 55.84 191 ILE A N 1
ATOM 1523 C CA . ILE A 1 191 ? -31.765 33.842 25.821 1.00 55.84 191 ILE A CA 1
ATOM 1524 C C . ILE A 1 191 ? -32.934 33.638 26.788 1.00 55.84 191 ILE A C 1
ATOM 1526 O O . ILE A 1 191 ? -32.969 32.646 27.515 1.00 55.84 191 ILE A O 1
ATOM 1530 N N . ASP A 1 192 ? -33.883 34.575 26.808 1.00 58.09 192 ASP A N 1
ATOM 1531 C CA . ASP A 1 192 ? -35.157 34.384 27.503 1.00 58.09 192 ASP A CA 1
ATOM 1532 C C . ASP A 1 192 ? -36.080 33.512 26.636 1.00 58.09 192 ASP A C 1
ATOM 1534 O O . ASP A 1 192 ? -36.711 33.965 25.677 1.00 58.09 192 ASP A O 1
ATOM 1538 N N . PHE A 1 193 ? -36.164 32.224 26.982 1.00 59.91 193 PHE A N 1
ATOM 1539 C CA . PHE A 1 193 ? -36.924 31.202 26.245 1.00 59.91 193 PHE A CA 1
ATOM 1540 C C . PHE A 1 193 ? -38.452 31.381 26.280 1.00 59.91 193 PHE A C 1
ATOM 1542 O O . PHE A 1 193 ? -39.174 30.621 25.642 1.00 59.91 193 PHE A O 1
ATOM 1549 N N . THR A 1 194 ? -38.964 32.379 26.998 1.00 62.88 194 THR A N 1
ATOM 1550 C CA . THR A 1 194 ? -40.402 32.673 27.083 1.00 62.88 194 THR A CA 1
ATOM 1551 C C . THR A 1 194 ? -40.889 33.630 25.998 1.00 62.88 194 THR A C 1
ATOM 1553 O O . THR A 1 194 ? -42.069 33.612 25.663 1.00 62.88 194 THR A O 1
ATOM 1556 N N . THR A 1 195 ? -40.010 34.464 25.433 1.00 63.81 195 THR A N 1
ATOM 1557 C CA . THR A 1 195 ? -40.397 35.519 24.473 1.00 63.81 195 THR A CA 1
ATOM 1558 C C . THR A 1 195 ? -39.640 35.465 23.147 1.00 63.81 195 THR A C 1
ATOM 1560 O O . THR A 1 195 ? -39.974 36.210 22.225 1.00 63.81 195 THR A O 1
ATOM 1563 N N . GLY A 1 196 ? -38.662 34.562 23.009 1.00 57.94 196 GLY A N 1
ATOM 1564 C CA . GLY A 1 196 ? -38.034 34.230 21.725 1.00 57.94 196 GLY A CA 1
ATOM 1565 C C . GLY A 1 196 ? -37.241 35.366 21.071 1.00 57.94 196 GLY A C 1
ATOM 1566 O O . GLY A 1 196 ? -36.946 35.289 19.881 1.00 57.94 196 GLY A O 1
ATOM 1567 N N . LYS A 1 197 ? -36.891 36.424 21.812 1.00 54.25 197 LYS A N 1
ATOM 1568 C CA . LYS A 1 197 ? -36.079 37.539 21.308 1.00 54.25 197 LYS A CA 1
ATOM 1569 C C . LYS A 1 197 ? -34.742 37.598 22.040 1.00 54.25 197 LYS A C 1
ATOM 1571 O O . LYS A 1 197 ? -34.697 37.565 23.265 1.00 54.25 197 LYS A O 1
ATOM 1576 N N . MET A 1 198 ? -33.655 37.693 21.273 1.00 49.06 198 MET A N 1
ATOM 1577 C CA . MET A 1 198 ? -32.324 37.979 21.805 1.00 49.06 198 MET A CA 1
ATOM 1578 C C . MET A 1 198 ? -32.216 39.472 22.115 1.00 49.06 198 MET A C 1
ATOM 1580 O O . MET A 1 198 ? -32.340 40.298 21.213 1.00 49.06 198 MET A O 1
ATOM 1584 N N . ASN A 1 199 ? -31.959 39.810 23.378 1.00 57.44 199 ASN A N 1
ATOM 1585 C CA . ASN A 1 199 ? -31.554 41.157 23.764 1.00 57.44 199 ASN A CA 1
ATOM 1586 C C . ASN A 1 199 ? -30.023 41.214 23.737 1.00 57.44 199 ASN A C 1
ATOM 1588 O O . ASN A 1 199 ? -29.360 40.602 24.574 1.00 57.44 199 ASN A O 1
ATOM 1592 N N . CYS A 1 200 ? -29.466 41.916 22.753 1.00 41.19 200 CYS A N 1
ATOM 1593 C CA . CYS A 1 200 ? -28.051 42.271 22.734 1.00 41.19 200 CYS A CA 1
ATOM 1594 C C . CYS A 1 200 ? -27.865 43.545 23.570 1.00 41.19 200 CYS A C 1
ATOM 1596 O O . CYS A 1 200 ? -28.529 44.545 23.295 1.00 41.19 200 CYS A O 1
ATOM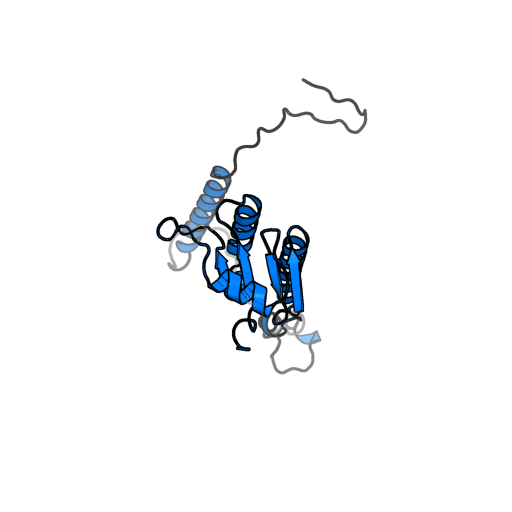 1598 N N . ALA A 1 201 ? -27.007 43.486 24.590 1.00 47.31 201 ALA A N 1
ATOM 1599 C CA . ALA A 1 201 ? -26.426 44.671 25.220 1.00 47.31 201 ALA A CA 1
ATOM 1600 C C . ALA A 1 201 ? -25.150 45.067 24.471 1.00 47.31 201 ALA A C 1
ATOM 1602 O O . ALA A 1 201 ? -24.429 44.135 24.040 1.00 47.31 201 ALA A O 1
#

Sequence (201 aa):
MQSTFEKPVLVYSDFCTYCQNFAALLVQHPEILQQFVKINIDIDLSTGDRPQMFYDLQKALDFKISEVPTIVVDSGQYVLTGEEAFKWLEYQIKKGQEEKSLQAFNPNEMGSFSDNYANLKNDNCASQSFKFLSDPEAPIHTPQEAPPATVTQFSKGGMQKSSEIDKRLQDLMTERESMLMRVPKPPNSRIDFTTGKMNCA

Radius of gyration: 35.61 Å; chains: 1; bounding box: 64×66×92 Å

pLDDT: mean 70.99, std 14.89, range [34.0, 90.69]

Secondary structure (DSSP, 8-state):
--SSSSSPEEEE-TT-HHHHHHHHHHHH-HHHHTTPEEEE-PPPTTTSS--HHHHHHHHHHT----SSSEEEEGGGTEEEETHHHHHHHHHHHHHHHHHHH-----TTTTTTTSSTT--SS-S-GGGTSSHHHH-TT----PPP------------SSHHHHHHHHHHHHHHHHHHHHHS--PPPPP---B-TTT--B---